Protein AF-A0A0R3TVP1-F1 (afdb_monomer_lite)

Organism: Rodentolepis nana (NCBI:txid102285)

Structure (mmCIF, N/CA/C/O backbone):
data_AF-A0A0R3TVP1-F1
#
_entry.id   AF-A0A0R3TVP1-F1
#
loop_
_atom_site.group_PDB
_atom_site.id
_atom_site.type_symbol
_atom_site.label_atom_id
_atom_site.label_alt_id
_atom_site.label_comp_id
_atom_site.label_asym_id
_atom_site.label_entity_id
_atom_site.label_seq_id
_atom_site.pdbx_PDB_ins_code
_atom_site.Cartn_x
_atom_site.Cartn_y
_atom_site.Cartn_z
_atom_site.occupancy
_atom_site.B_iso_or_equiv
_atom_site.auth_seq_id
_atom_site.auth_comp_id
_atom_site.auth_asym_id
_atom_site.auth_atom_id
_atom_site.pdbx_PDB_model_num
ATOM 1 N N . MET A 1 1 ? -26.967 -0.704 26.002 1.00 84.25 1 MET A N 1
ATOM 2 C CA . MET A 1 1 ? -26.910 -0.442 24.546 1.00 84.25 1 MET A CA 1
ATOM 3 C C . MET A 1 1 ? -27.965 0.532 24.031 1.00 84.25 1 MET A C 1
ATOM 5 O O . MET A 1 1 ? -27.563 1.473 23.368 1.00 84.25 1 MET A O 1
ATOM 9 N N . LYS A 1 2 ? -29.266 0.395 24.347 1.00 89.00 2 LYS A N 1
ATOM 10 C CA . LYS A 1 2 ? -30.296 1.347 23.862 1.00 89.00 2 LYS A CA 1
ATOM 11 C C . LYS A 1 2 ? -29.984 2.819 24.194 1.00 89.00 2 LYS A C 1
ATOM 13 O O . LYS A 1 2 ? -30.058 3.654 23.304 1.00 89.00 2 LYS A O 1
ATOM 18 N N . VAL A 1 3 ? -29.562 3.112 25.429 1.00 88.38 3 VAL A N 1
ATOM 19 C CA . VAL A 1 3 ? -29.199 4.477 25.869 1.00 88.38 3 VAL A CA 1
ATOM 20 C C . VAL A 1 3 ? -28.026 5.046 25.063 1.00 88.38 3 VAL A C 1
ATOM 22 O O . VAL A 1 3 ? -28.117 6.167 24.583 1.00 88.38 3 VAL A O 1
ATOM 25 N N . TRP A 1 4 ? -26.979 4.249 24.819 1.00 89.69 4 TRP A N 1
ATOM 26 C CA . TRP A 1 4 ? -25.860 4.647 23.958 1.00 89.69 4 TRP A CA 1
ATOM 27 C C . TRP A 1 4 ? -26.318 4.969 22.537 1.00 89.69 4 TRP A C 1
ATOM 29 O O . TRP A 1 4 ? -25.947 6.000 21.996 1.00 89.69 4 TRP A O 1
ATOM 39 N N . SER A 1 5 ? -27.150 4.115 21.929 1.00 86.38 5 SER A N 1
ATOM 40 C CA . SER A 1 5 ? -27.660 4.367 20.577 1.00 86.38 5 SER A CA 1
ATOM 41 C C . SER A 1 5 ? -28.479 5.659 20.494 1.00 86.38 5 SER A C 1
ATOM 43 O O . SER A 1 5 ? -28.349 6.377 19.509 1.00 86.38 5 SER A O 1
ATOM 45 N N . VAL A 1 6 ? -29.273 5.977 21.523 1.00 90.00 6 VAL A N 1
ATOM 46 C CA . VAL A 1 6 ? -30.016 7.247 21.609 1.00 90.00 6 VAL A CA 1
ATOM 47 C C . VAL A 1 6 ? -29.068 8.433 21.794 1.00 90.00 6 VAL A C 1
ATOM 49 O O . VAL A 1 6 ? -29.201 9.427 21.086 1.00 90.00 6 VAL A O 1
ATOM 52 N N . GLY A 1 7 ? -28.088 8.328 22.695 1.00 88.25 7 GLY A N 1
ATOM 53 C CA . GLY A 1 7 ? -27.089 9.378 22.908 1.00 88.25 7 GLY A CA 1
ATOM 54 C C . GLY A 1 7 ? -26.263 9.648 21.651 1.00 88.25 7 GLY A C 1
ATOM 55 O O . GLY A 1 7 ? -26.096 10.794 21.263 1.00 88.25 7 GLY A O 1
ATOM 56 N N . ASN A 1 8 ? -25.840 8.597 20.949 1.00 85.50 8 ASN A N 1
ATOM 57 C CA . ASN A 1 8 ? -25.111 8.693 19.686 1.00 85.50 8 ASN A CA 1
ATOM 58 C C . ASN A 1 8 ? -25.974 9.270 18.556 1.00 85.50 8 ASN A C 1
ATOM 60 O O . ASN A 1 8 ? -25.516 10.135 17.822 1.00 85.50 8 ASN A O 1
ATOM 64 N N . GLY A 1 9 ? -27.237 8.842 18.441 1.00 86.06 9 GLY A N 1
ATOM 65 C CA . GLY A 1 9 ? -28.168 9.381 17.443 1.00 86.06 9 GLY A CA 1
ATOM 66 C C . GLY A 1 9 ? -28.541 10.848 17.677 1.00 86.06 9 GLY A C 1
ATOM 67 O O . GLY A 1 9 ? -28.879 11.546 16.729 1.00 86.06 9 GLY A O 1
ATOM 68 N N . THR A 1 10 ? -28.459 11.322 18.923 1.00 90.75 10 THR A N 1
ATOM 69 C CA . THR A 1 10 ? -28.727 12.722 19.296 1.00 90.75 10 THR A CA 1
ATOM 70 C C . THR A 1 10 ? -27.458 13.548 19.511 1.00 90.75 10 THR A C 1
ATOM 72 O O . THR A 1 10 ? -27.559 14.722 19.858 1.00 90.75 10 THR 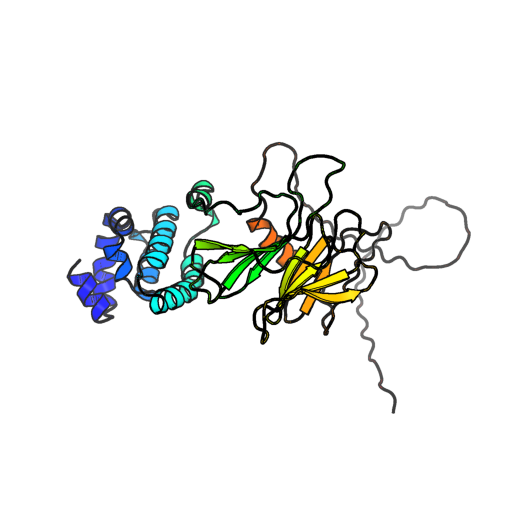A O 1
ATOM 75 N N . SER A 1 11 ? -26.269 12.959 19.329 1.00 88.12 11 SER A N 1
ATOM 76 C CA . SER A 1 11 ? -24.975 13.567 19.678 1.00 88.12 11 SER A CA 1
ATOM 77 C C . SER A 1 11 ? -24.928 14.136 21.108 1.00 88.12 11 SER A C 1
ATOM 79 O O . SER A 1 11 ? -24.254 15.130 21.374 1.00 88.12 11 SER A O 1
ATOM 81 N N . ASN A 1 12 ? -25.658 13.524 22.045 1.00 92.31 12 ASN A N 1
ATOM 82 C CA . ASN A 1 12 ? -25.703 13.948 23.439 1.00 92.31 12 ASN A CA 1
ATOM 83 C C . ASN A 1 12 ? -24.507 13.356 24.202 1.00 92.31 12 ASN A C 1
ATOM 85 O O . ASN A 1 12 ? -24.527 12.195 24.626 1.00 92.31 12 ASN A O 1
ATOM 89 N N . ASN A 1 13 ? -23.464 14.171 24.367 1.00 89.12 13 ASN A N 1
ATOM 90 C CA . ASN A 1 13 ? -22.210 13.772 25.007 1.00 89.12 13 ASN A CA 1
ATOM 91 C C . ASN A 1 13 ? -22.375 13.360 26.478 1.00 89.12 13 ASN A C 1
ATOM 93 O O . ASN A 1 13 ? -21.633 12.492 26.931 1.00 89.12 13 ASN A O 1
ATOM 97 N N . ASP A 1 14 ? -23.368 13.890 27.198 1.00 91.56 14 ASP A N 1
ATOM 98 C CA . ASP A 1 14 ? -23.621 13.520 28.597 1.00 91.56 14 ASP A CA 1
ATOM 99 C C . ASP A 1 14 ? -24.170 12.091 28.697 1.00 91.56 14 ASP A C 1
ATOM 101 O O . ASP A 1 14 ? -23.698 11.283 29.500 1.00 91.56 14 ASP A O 1
ATOM 105 N N . LEU A 1 15 ? -25.123 11.735 27.826 1.00 92.44 15 LEU A N 1
ATOM 106 C CA . LEU A 1 15 ? -25.666 10.374 27.745 1.00 92.44 15 LEU A CA 1
ATOM 107 C C . LEU A 1 15 ? -24.615 9.363 27.275 1.00 92.44 15 LEU A C 1
ATOM 109 O O . LEU A 1 15 ? -24.566 8.237 27.781 1.00 92.44 15 LEU A O 1
ATOM 113 N N . ILE A 1 16 ? -23.781 9.760 26.311 1.00 90.56 16 ILE A N 1
ATOM 114 C CA . ILE A 1 16 ? -22.646 8.962 25.831 1.00 90.56 16 ILE A CA 1
ATOM 115 C C . ILE A 1 16 ? -21.665 8.740 26.988 1.00 90.56 16 ILE A C 1
ATOM 117 O O . ILE A 1 16 ? -21.359 7.590 27.306 1.00 90.56 16 ILE A O 1
ATOM 121 N N . GLY A 1 17 ? -21.251 9.811 27.670 1.00 88.94 17 GLY A N 1
ATOM 122 C CA . GLY A 1 17 ? -20.330 9.783 28.805 1.00 88.94 17 GLY A CA 1
ATOM 123 C C . GLY A 1 17 ? -20.823 8.901 29.951 1.00 88.94 17 GLY A C 1
ATOM 124 O O . GLY A 1 17 ? -20.075 8.055 30.443 1.00 88.94 17 GLY A O 1
ATOM 125 N N . ALA A 1 18 ? -22.107 8.998 30.304 1.00 93.00 18 ALA A N 1
ATOM 126 C CA . ALA A 1 18 ? -22.727 8.163 31.335 1.00 93.00 18 ALA A CA 1
ATOM 127 C C . ALA A 1 18 ? -22.709 6.658 30.995 1.00 93.00 18 ALA A C 1
ATOM 129 O O . ALA A 1 18 ? -22.732 5.810 31.887 1.00 93.00 18 ALA A O 1
ATOM 130 N N . CYS A 1 19 ? -22.649 6.304 29.708 1.00 93.25 19 CYS A N 1
ATOM 131 C CA . CYS A 1 19 ? -22.577 4.917 29.255 1.00 93.25 19 CYS A CA 1
ATOM 132 C C . CYS A 1 19 ? -21.142 4.366 29.180 1.00 93.25 19 CYS A C 1
ATOM 134 O O . CYS A 1 19 ? -20.985 3.141 29.151 1.00 93.25 19 CYS A O 1
ATOM 136 N N . ILE A 1 20 ? -20.113 5.226 29.146 1.00 90.81 20 ILE A N 1
ATOM 137 C CA . ILE A 1 20 ? -18.709 4.822 28.956 1.00 90.81 20 ILE A CA 1
ATOM 138 C C . ILE A 1 20 ? -18.262 3.771 29.980 1.00 90.81 20 ILE A C 1
ATOM 140 O O . ILE A 1 20 ? -17.750 2.746 29.533 1.00 90.81 20 ILE A O 1
ATOM 144 N N . PRO A 1 21 ? -1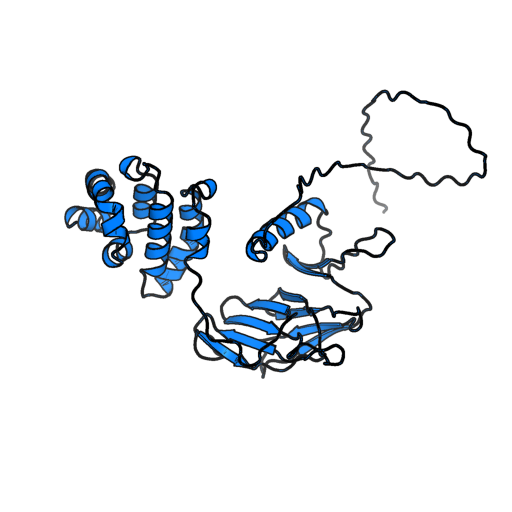8.479 3.922 31.306 1.00 92.25 21 PRO A N 1
ATOM 145 C CA . PRO A 1 21 ? -18.016 2.924 32.274 1.00 92.25 21 PRO A CA 1
ATOM 146 C C . PRO A 1 21 ? -18.609 1.538 32.011 1.00 92.25 21 PRO A C 1
ATOM 148 O O . PRO A 1 21 ? -17.916 0.528 32.086 1.00 92.25 21 PRO A O 1
ATOM 151 N N . ARG A 1 22 ? -19.890 1.477 31.621 1.00 92.00 22 ARG A N 1
ATOM 152 C CA . ARG A 1 22 ? -20.557 0.204 31.333 1.00 92.00 22 ARG A CA 1
ATOM 153 C C . ARG A 1 22 ? -20.054 -0.439 30.041 1.00 92.00 22 ARG A C 1
ATOM 155 O O . ARG A 1 22 ? -19.948 -1.659 29.992 1.00 92.00 22 ARG A O 1
ATOM 162 N N . ILE A 1 23 ? -19.783 0.360 29.009 1.00 91.12 23 ILE A N 1
ATOM 163 C CA . ILE A 1 23 ? -19.204 -0.121 27.746 1.00 91.12 23 ILE A CA 1
ATOM 164 C C . ILE A 1 23 ? -17.772 -0.592 27.965 1.00 91.12 23 ILE A C 1
ATOM 166 O O . ILE A 1 23 ? -17.410 -1.640 27.447 1.00 91.12 23 ILE A O 1
ATOM 170 N N . ALA A 1 24 ? -16.993 0.140 28.761 1.00 88.94 24 ALA A N 1
ATOM 171 C CA . ALA A 1 24 ? -15.618 -0.199 29.093 1.00 88.94 24 ALA A CA 1
ATOM 172 C C . ALA A 1 24 ? -15.507 -1.590 29.737 1.00 88.94 24 ALA A C 1
ATOM 174 O O . ALA A 1 24 ? -14.684 -2.389 29.300 1.00 88.94 24 ALA A O 1
ATOM 175 N N . CYS A 1 25 ? -16.397 -1.927 30.681 1.00 89.62 25 CYS A N 1
ATOM 176 C CA . CYS A 1 25 ? -16.432 -3.257 31.304 1.00 89.62 25 CYS A CA 1
ATOM 177 C C . CYS A 1 25 ? -16.643 -4.414 30.310 1.00 89.62 25 CYS A C 1
ATOM 179 O O . CYS A 1 25 ? -16.224 -5.530 30.591 1.00 89.62 25 CYS A O 1
ATOM 181 N N . ASP A 1 26 ? -17.298 -4.159 29.174 1.00 91.00 26 ASP A N 1
ATOM 182 C CA . ASP A 1 26 ? -17.608 -5.156 28.142 1.00 91.00 26 ASP A CA 1
ATOM 183 C C . ASP A 1 26 ? -16.844 -4.884 26.828 1.00 91.00 26 ASP A C 1
ATOM 185 O O . ASP A 1 26 ? -17.194 -5.443 25.784 1.00 91.00 26 ASP A O 1
ATOM 189 N N . PHE A 1 27 ? -15.832 -4.006 26.840 1.00 90.94 27 PHE A N 1
ATOM 190 C CA . PHE A 1 27 ? -15.281 -3.416 25.616 1.00 90.94 27 PHE A CA 1
ATOM 191 C C . PHE A 1 27 ? -14.697 -4.467 24.673 1.00 90.94 27 PHE A C 1
ATOM 193 O O . PHE A 1 27 ? -15.032 -4.473 23.497 1.00 90.94 27 PHE A O 1
ATOM 200 N N . GLU A 1 28 ? -13.915 -5.415 25.184 1.00 90.06 28 GLU A N 1
ATOM 201 C CA . GLU A 1 28 ? -13.319 -6.494 24.385 1.00 90.06 28 GLU A CA 1
ATOM 202 C C . GLU A 1 28 ? -14.380 -7.350 23.668 1.00 90.06 28 GLU A C 1
ATOM 204 O O . GLU A 1 28 ? -14.281 -7.629 22.467 1.00 90.06 28 GLU A O 1
ATOM 209 N N . ARG A 1 29 ? -15.470 -7.681 24.374 1.00 91.62 29 ARG A N 1
ATOM 210 C CA . ARG A 1 29 ? -16.614 -8.401 23.801 1.00 91.62 29 ARG A CA 1
ATOM 211 C C . ARG A 1 29 ? -17.334 -7.565 22.743 1.00 91.62 29 ARG A C 1
ATOM 213 O O . ARG A 1 29 ? -17.752 -8.102 21.720 1.00 91.62 29 ARG A O 1
ATOM 220 N N . LEU A 1 30 ? -17.499 -6.264 22.986 1.00 90.12 30 LEU A N 1
ATOM 221 C CA . LEU A 1 30 ? -18.170 -5.347 22.061 1.00 90.12 30 LEU A CA 1
ATOM 222 C C . LEU A 1 30 ? -17.343 -5.092 20.799 1.00 90.12 30 LEU A C 1
ATOM 224 O O . LEU A 1 30 ? -17.911 -5.030 19.714 1.00 90.12 30 LEU A O 1
ATOM 228 N N . VAL A 1 31 ? -16.024 -4.982 20.931 1.00 88.94 31 VAL A N 1
ATOM 229 C CA . VAL A 1 31 ? -15.075 -4.787 19.827 1.00 88.94 31 VAL A CA 1
ATOM 230 C C . VAL A 1 31 ? -14.979 -6.025 18.942 1.00 88.94 31 VAL A C 1
ATOM 232 O O . VAL A 1 31 ? -14.843 -5.902 17.728 1.00 88.94 31 VAL A O 1
ATOM 235 N N . SER A 1 32 ? -15.136 -7.213 19.528 1.00 86.94 32 SER A N 1
ATOM 236 C CA . SER A 1 32 ? -15.239 -8.466 18.772 1.00 86.94 32 SER A CA 1
ATOM 237 C C . SER A 1 32 ? -16.509 -8.538 17.906 1.00 86.94 32 SER A C 1
ATOM 239 O O . SER A 1 32 ? -16.585 -9.341 16.980 1.00 86.94 32 SER A O 1
ATOM 241 N N . GLY A 1 33 ? -17.519 -7.703 18.183 1.00 85.25 33 GLY A N 1
ATOM 242 C CA . GLY A 1 33 ? -18.760 -7.621 17.416 1.00 85.25 33 GLY A CA 1
ATOM 243 C C . GLY A 1 33 ? -18.807 -6.406 16.484 1.00 85.25 33 GLY A C 1
ATOM 244 O O . GLY A 1 33 ? -18.985 -5.273 16.930 1.00 85.25 33 GLY A O 1
ATOM 245 N N . GLN A 1 34 ? -18.783 -6.636 15.168 1.00 86.00 34 GLN A N 1
ATOM 246 C CA . GLN A 1 34 ? -18.819 -5.573 14.147 1.00 86.00 34 GLN A CA 1
ATOM 247 C C . GLN A 1 34 ? -20.029 -4.619 14.286 1.00 86.00 34 GLN A C 1
ATOM 249 O O . GLN A 1 34 ? -19.913 -3.420 14.032 1.00 86.00 34 GLN A O 1
ATOM 254 N N . PHE A 1 35 ? -21.182 -5.121 14.752 1.00 89.94 35 PHE A N 1
ATOM 255 C CA . PHE A 1 35 ? -22.433 -4.354 14.870 1.00 89.94 35 PHE A CA 1
ATOM 256 C C . PHE A 1 35 ? -22.350 -3.132 15.789 1.00 89.94 35 PHE A C 1
ATOM 258 O O . PHE A 1 35 ? -23.039 -2.138 15.547 1.00 89.94 35 PHE A O 1
ATOM 265 N N . PHE A 1 36 ? -21.558 -3.202 16.863 1.00 91.31 36 PHE A N 1
ATOM 266 C CA . PHE A 1 36 ? -21.413 -2.066 17.768 1.00 91.31 36 PHE A CA 1
ATOM 267 C C . PHE A 1 36 ? -20.669 -0.933 17.065 1.00 91.31 36 PHE A C 1
ATOM 269 O O . PHE A 1 36 ? -21.205 0.168 16.937 1.00 91.31 36 PHE A O 1
ATOM 276 N N . LEU A 1 37 ? -19.475 -1.237 16.554 1.00 92.50 37 LEU A N 1
ATOM 277 C CA . LEU A 1 37 ? -18.569 -0.263 15.949 1.00 92.50 37 LEU A CA 1
ATOM 278 C C . LEU A 1 37 ? -19.100 0.310 14.632 1.00 92.50 37 LEU A C 1
ATOM 280 O O . LEU A 1 37 ? -18.818 1.467 14.328 1.00 92.50 37 LEU A O 1
ATOM 284 N N . GLN A 1 38 ? -19.961 -0.418 13.914 1.00 92.44 38 GLN A N 1
ATOM 285 C CA . GLN A 1 38 ? -20.646 0.113 12.732 1.00 92.44 38 GLN A CA 1
ATOM 286 C C . GLN A 1 38 ? -21.431 1.398 13.039 1.00 92.44 38 GLN A C 1
ATOM 288 O O . GLN A 1 38 ? -21.500 2.285 12.189 1.00 92.44 38 GLN A O 1
ATOM 293 N N . ARG A 1 39 ? -21.993 1.518 14.251 1.00 91.50 39 ARG A N 1
ATOM 294 C CA . ARG A 1 39 ? -22.822 2.660 14.674 1.00 91.50 39 ARG A CA 1
ATOM 295 C C . ARG A 1 39 ? -22.054 3.730 15.447 1.00 91.50 39 ARG A C 1
ATOM 297 O O . ARG A 1 39 ? -22.651 4.743 15.796 1.00 91.50 39 ARG A O 1
ATOM 304 N N . VAL A 1 40 ? -20.781 3.512 15.762 1.00 92.50 40 VAL A N 1
ATOM 305 C CA . VAL A 1 40 ? -19.974 4.451 16.552 1.00 92.50 40 VAL A CA 1
ATOM 306 C C . VAL A 1 40 ? -19.341 5.476 15.607 1.00 92.50 40 VAL A C 1
ATOM 308 O O . VAL A 1 40 ? -18.628 5.109 14.675 1.00 92.50 40 VAL A O 1
ATOM 311 N N . GLY A 1 41 ? -19.615 6.765 15.826 1.00 92.69 41 GLY A N 1
ATOM 312 C CA . GLY A 1 41 ? -18.957 7.849 15.093 1.00 92.69 41 GLY A CA 1
ATOM 313 C C . GLY A 1 41 ? -17.511 8.069 15.548 1.00 92.69 41 GLY A C 1
ATOM 314 O O . GLY A 1 41 ? -17.094 7.565 16.590 1.00 92.69 41 GLY A O 1
ATOM 315 N N . VAL A 1 42 ? -16.744 8.841 14.770 1.00 94.50 42 VAL A N 1
ATOM 316 C CA . VAL A 1 42 ? -15.330 9.149 15.061 1.00 94.50 42 VAL A CA 1
ATOM 317 C C . VAL A 1 42 ? -15.142 9.761 16.454 1.00 94.50 42 VAL A C 1
ATOM 319 O O . VAL A 1 42 ? -14.295 9.300 17.213 1.00 94.50 42 VAL A O 1
ATOM 322 N N . GLU A 1 43 ? -15.977 10.733 16.834 1.00 93.69 43 GLU A N 1
ATOM 323 C CA . GLU A 1 43 ? -15.868 11.424 18.126 1.00 93.69 43 GLU A CA 1
ATOM 324 C C . GLU A 1 43 ? -16.193 10.493 19.301 1.00 93.69 43 GLU A C 1
ATOM 326 O O . GLU A 1 43 ? -15.528 10.512 20.335 1.00 93.69 43 GLU A O 1
ATOM 331 N N . GLN A 1 44 ? -17.183 9.611 19.138 1.00 93.12 44 GLN A N 1
ATOM 332 C CA . GLN A 1 44 ? -17.526 8.630 20.166 1.00 93.12 44 GLN A CA 1
ATOM 333 C C . GLN A 1 44 ? -16.446 7.559 20.306 1.00 93.12 44 GLN A C 1
ATOM 335 O O . GLN A 1 44 ? -16.146 7.148 21.428 1.00 93.12 44 GLN A O 1
ATOM 340 N N . LEU A 1 45 ? -15.845 7.119 19.195 1.00 94.56 45 LEU A N 1
ATOM 341 C CA . LEU A 1 45 ? -14.715 6.198 19.247 1.00 94.56 45 LEU A CA 1
ATOM 342 C C . LEU A 1 45 ? -13.512 6.857 19.926 1.00 94.56 45 LEU A C 1
ATOM 344 O O . LEU A 1 45 ? -12.913 6.242 20.800 1.00 94.56 45 LEU A O 1
ATOM 348 N N . GLN A 1 46 ? -13.210 8.114 19.601 1.00 94.88 46 GLN A N 1
ATOM 349 C CA . GLN A 1 46 ? -12.167 8.894 20.267 1.00 94.88 46 GLN A CA 1
ATOM 350 C C . GLN A 1 46 ? -12.378 8.954 21.788 1.00 94.88 46 GLN A C 1
ATOM 352 O O . GLN A 1 46 ? -11.461 8.623 22.541 1.00 94.88 46 GLN A O 1
ATOM 357 N N . LEU A 1 47 ? -13.593 9.284 22.245 1.00 92.81 47 LEU A N 1
ATOM 358 C CA . LEU A 1 47 ? -13.936 9.293 23.673 1.00 92.81 47 LEU A CA 1
ATOM 359 C C . LEU A 1 47 ? -13.756 7.917 24.332 1.00 92.81 47 LEU A C 1
ATOM 361 O O . LEU A 1 47 ? -13.277 7.834 25.463 1.00 92.81 47 LEU A O 1
ATOM 365 N N . LEU A 1 48 ? -14.113 6.832 23.637 1.00 92.62 48 LEU A N 1
ATOM 366 C CA . LEU A 1 48 ? -13.887 5.469 24.127 1.00 92.62 48 LEU A CA 1
ATOM 367 C C . LEU A 1 48 ? -12.389 5.148 24.228 1.00 92.62 48 LEU A C 1
ATOM 369 O O . LEU A 1 48 ? -11.945 4.658 25.262 1.00 92.62 48 LEU A O 1
ATOM 373 N N . LEU A 1 49 ? -11.594 5.460 23.203 1.00 93.00 49 LEU A N 1
ATOM 374 C CA . LEU A 1 49 ? -10.153 5.176 23.180 1.00 93.00 49 LEU A CA 1
ATOM 375 C C . LEU A 1 49 ? -9.371 5.967 24.243 1.00 93.00 49 LEU A C 1
ATOM 377 O O . LEU A 1 49 ? -8.382 5.460 24.779 1.00 93.00 49 LEU A O 1
ATOM 381 N N . GLN A 1 50 ? -9.826 7.180 24.570 1.00 92.31 50 GLN A N 1
ATOM 382 C CA . GLN A 1 50 ? -9.250 8.037 25.613 1.00 92.31 50 GLN A CA 1
ATOM 383 C C . GLN A 1 50 ? -9.774 7.722 27.024 1.00 92.31 50 GLN A C 1
ATOM 385 O O . GLN A 1 50 ? -9.220 8.213 28.009 1.00 92.31 50 GLN A O 1
ATOM 390 N N . SER A 1 51 ? -10.834 6.918 27.142 1.00 90.88 51 SER A N 1
ATOM 391 C CA . SER A 1 51 ? -11.473 6.630 28.423 1.00 90.88 51 SER A CA 1
ATOM 392 C C . SER A 1 51 ? -10.518 5.907 29.380 1.00 90.88 51 SER A C 1
ATOM 394 O O . SER A 1 51 ? -10.019 4.830 29.036 1.00 90.88 51 SER A O 1
ATOM 396 N N . PRO A 1 52 ? -10.324 6.405 30.618 1.00 89.50 52 PRO A N 1
ATOM 397 C CA . PRO A 1 52 ? -9.463 5.754 31.601 1.00 89.50 52 PRO A CA 1
ATOM 398 C C . PRO A 1 52 ? -9.928 4.329 31.938 1.00 89.50 52 PRO A C 1
ATOM 400 O O . PRO A 1 52 ? -9.110 3.481 32.260 1.00 89.50 52 PRO A O 1
ATOM 403 N N . TRP A 1 53 ? -11.221 4.036 31.774 1.00 87.00 53 TRP A N 1
ATOM 404 C CA . TRP A 1 53 ? -11.815 2.721 32.032 1.00 87.00 53 TRP A CA 1
ATOM 405 C C . TRP A 1 53 ? -11.432 1.650 30.997 1.00 87.00 53 TRP A C 1
ATOM 407 O O . TRP A 1 53 ? -11.552 0.463 31.275 1.00 87.00 53 TRP A O 1
ATOM 417 N N . ILE A 1 54 ? -10.999 2.060 29.798 1.00 83.06 54 ILE A N 1
ATOM 418 C CA . ILE A 1 54 ? -10.457 1.174 28.748 1.00 83.06 54 ILE A CA 1
ATOM 419 C C . ILE A 1 54 ? -8.913 1.165 28.811 1.00 83.06 54 ILE A C 1
ATOM 421 O O . ILE A 1 54 ? -8.255 0.291 28.247 1.00 83.06 54 ILE A O 1
ATOM 425 N N . CYS A 1 55 ? -8.320 2.131 29.522 1.00 62.66 55 CYS A N 1
ATOM 426 C CA . CYS A 1 55 ? -6.885 2.409 29.575 1.00 62.66 55 CYS A CA 1
ATOM 427 C C . CYS A 1 55 ? -6.066 1.524 30.521 1.00 62.66 55 CYS A C 1
ATOM 429 O O . CYS A 1 55 ? -4.869 1.791 30.663 1.00 62.66 55 CYS A O 1
ATOM 431 N N . ASP A 1 56 ? -6.625 0.455 31.092 1.00 62.62 56 ASP A N 1
ATOM 432 C CA . ASP A 1 56 ? -5.839 -0.540 31.833 1.00 62.62 56 ASP A CA 1
ATOM 433 C C . ASP A 1 56 ? -5.035 -1.433 30.865 1.00 62.62 56 ASP A C 1
ATOM 435 O O . ASP A 1 56 ? -5.234 -2.634 30.723 1.00 62.62 56 ASP A O 1
ATOM 439 N N . GLN A 1 57 ? -4.086 -0.792 30.177 1.00 62.84 57 GLN A N 1
ATOM 440 C CA . GLN A 1 57 ? -2.972 -1.354 29.409 1.00 62.84 57 GLN A CA 1
ATOM 441 C C . GLN A 1 57 ? -3.300 -2.157 28.147 1.00 62.84 57 GLN A C 1
ATOM 443 O O . GLN A 1 57 ? -2.372 -2.594 27.467 1.00 62.84 57 GLN A O 1
ATOM 448 N N . ASN A 1 58 ? -4.563 -2.291 27.752 1.00 86.12 58 ASN A N 1
ATOM 449 C CA . ASN A 1 58 ? -4.909 -3.075 26.570 1.00 86.12 58 ASN A CA 1
ATOM 450 C C . ASN A 1 58 ? -4.901 -2.244 25.268 1.00 86.12 58 ASN A C 1
ATOM 452 O O . ASN A 1 58 ? -5.914 -2.111 24.577 1.00 86.12 58 ASN A O 1
ATOM 456 N N . GLU A 1 59 ? -3.737 -1.675 24.925 1.00 91.44 59 GLU A N 1
ATOM 457 C CA . GLU A 1 59 ? -3.524 -0.957 23.651 1.00 91.44 59 GLU A CA 1
ATOM 458 C C . GLU A 1 59 ? -3.826 -1.852 22.439 1.00 91.44 59 GLU A C 1
ATOM 460 O O . GLU A 1 59 ? -4.297 -1.372 21.411 1.00 91.44 59 GLU A O 1
ATOM 465 N N . VAL A 1 60 ? -3.660 -3.168 22.595 1.00 90.50 60 VAL A N 1
ATOM 466 C CA . VAL A 1 60 ? -4.059 -4.176 21.606 1.00 90.50 60 VAL A CA 1
ATOM 467 C C . VAL A 1 60 ? -5.554 -4.125 21.332 1.00 90.50 60 VAL A C 1
ATOM 469 O O . VAL A 1 60 ? -5.958 -4.048 20.176 1.00 90.50 60 VAL A O 1
ATOM 472 N N . THR A 1 61 ? -6.392 -4.127 22.367 1.00 91.12 61 THR A N 1
ATOM 473 C CA . THR A 1 61 ? -7.850 -4.053 22.199 1.00 91.12 61 THR A CA 1
ATOM 474 C C . THR A 1 61 ? -8.285 -2.714 21.619 1.00 91.12 61 THR A C 1
ATOM 476 O O . THR A 1 61 ? -9.184 -2.688 20.782 1.00 91.12 61 THR A O 1
ATOM 479 N N . LYS A 1 62 ? -7.625 -1.607 21.983 1.00 92.81 62 LYS A N 1
ATOM 480 C CA . LYS A 1 62 ? -7.855 -0.299 21.344 1.00 92.81 62 LYS A CA 1
ATOM 481 C C . LYS A 1 62 ? -7.538 -0.329 19.849 1.00 92.81 62 LYS A C 1
ATOM 483 O O . LYS A 1 62 ? -8.350 0.121 19.044 1.00 92.81 62 LYS A O 1
ATOM 488 N N . PHE A 1 63 ? -6.395 -0.902 19.477 1.00 91.81 63 PHE A N 1
ATOM 489 C CA . PHE A 1 63 ? -5.995 -1.055 18.081 1.00 91.81 63 PHE A CA 1
ATOM 490 C C . PHE A 1 63 ? -6.951 -1.965 17.310 1.00 91.81 63 PHE A C 1
ATOM 492 O O . PHE A 1 63 ? -7.456 -1.569 16.263 1.00 91.81 63 PHE A O 1
ATOM 499 N N . LYS A 1 64 ? -7.321 -3.119 17.878 1.00 90.31 64 LYS A N 1
ATOM 500 C CA . LYS A 1 64 ? -8.351 -4.004 17.312 1.00 90.31 64 LYS A CA 1
ATOM 501 C C . LYS A 1 64 ? -9.683 -3.271 17.126 1.00 90.31 64 LYS A C 1
ATOM 503 O O . LYS A 1 64 ? -10.291 -3.393 16.068 1.00 90.31 64 LYS A O 1
ATOM 508 N N . ALA A 1 65 ? -10.108 -2.461 18.098 1.00 92.94 65 ALA A N 1
ATOM 509 C CA . ALA A 1 65 ? -11.319 -1.646 17.993 1.00 92.94 65 ALA A CA 1
ATOM 510 C C . ALA A 1 65 ? -11.251 -0.658 16.834 1.00 92.94 65 ALA A C 1
ATOM 512 O O . ALA A 1 65 ? -12.214 -0.537 16.078 1.00 92.94 65 ALA A O 1
ATOM 513 N N . LEU A 1 66 ? -10.111 0.009 16.670 1.00 93.38 66 LEU A N 1
ATOM 514 C CA . LEU A 1 66 ? -9.891 0.948 15.581 1.00 93.38 66 LEU A CA 1
ATOM 515 C C . LEU A 1 66 ? -9.909 0.243 14.212 1.00 93.38 66 LEU A C 1
ATOM 517 O O . LEU A 1 66 ? -10.584 0.714 13.298 1.00 93.38 66 LEU A O 1
ATOM 521 N N . CYS A 1 67 ? -9.258 -0.917 14.084 1.00 90.81 67 CYS A N 1
ATOM 522 C CA . CYS A 1 67 ? -9.279 -1.730 12.862 1.00 90.81 67 CYS A CA 1
ATOM 523 C C . CYS A 1 67 ? -10.690 -2.236 12.521 1.00 90.81 67 CYS A C 1
ATOM 525 O O . CYS A 1 67 ? -11.130 -2.124 11.375 1.00 90.81 67 CYS A O 1
ATOM 527 N N . VAL A 1 68 ? -11.430 -2.769 13.500 1.00 91.50 68 VAL A N 1
ATOM 528 C CA . VAL A 1 68 ? -12.814 -3.227 13.284 1.00 91.50 68 VAL A CA 1
ATOM 529 C C . VAL A 1 68 ? -13.718 -2.044 12.947 1.00 91.50 68 VAL A C 1
ATOM 531 O O . VAL A 1 68 ? -14.569 -2.156 12.068 1.00 91.50 68 VAL A O 1
ATOM 534 N N . TRP A 1 69 ? -13.523 -0.887 13.580 1.00 94.50 69 TRP A N 1
ATOM 535 C CA . TRP A 1 69 ? -14.260 0.325 13.239 1.00 94.50 69 TRP A CA 1
ATOM 536 C C . TRP A 1 69 ? -13.992 0.766 11.801 1.00 94.50 69 TRP A C 1
ATOM 538 O O . TRP A 1 69 ? -14.959 0.967 11.064 1.00 94.50 69 TRP A O 1
ATOM 548 N N . LEU A 1 70 ? -12.732 0.832 11.366 1.00 92.50 70 LEU A N 1
ATOM 549 C CA . LEU A 1 70 ? -12.371 1.182 9.989 1.00 92.50 70 LEU A CA 1
ATOM 550 C C . LEU A 1 70 ? -13.070 0.261 8.973 1.00 92.50 70 LEU A C 1
ATOM 552 O O . LEU A 1 70 ? -13.674 0.738 8.015 1.00 92.50 70 LEU A O 1
ATOM 556 N N . ASN A 1 71 ? -13.076 -1.047 9.250 1.00 88.38 71 ASN A N 1
ATOM 557 C CA . ASN A 1 71 ? -13.634 -2.080 8.371 1.00 88.38 71 ASN A CA 1
ATOM 558 C C . ASN A 1 71 ? -15.144 -2.337 8.554 1.00 88.38 71 ASN A C 1
ATOM 560 O O . ASN A 1 71 ? -15.729 -3.145 7.835 1.00 88.38 71 ASN A O 1
ATOM 564 N N . SER A 1 72 ? -15.808 -1.699 9.523 1.00 89.19 72 SER A N 1
ATOM 565 C CA . SER A 1 72 ? -17.227 -1.971 9.820 1.00 89.19 72 SER A CA 1
ATOM 566 C C . SER A 1 72 ? -18.219 -1.245 8.910 1.00 89.19 72 SER A C 1
ATOM 568 O O . SER A 1 72 ? -19.415 -1.528 8.990 1.00 89.19 72 SER A O 1
ATOM 570 N N . SER A 1 73 ? -17.767 -0.332 8.045 1.00 84.50 73 SER A N 1
ATOM 571 C CA . SER A 1 73 ? -18.659 0.296 7.069 1.00 84.50 73 SER A CA 1
ATOM 572 C C . SER A 1 73 ? -18.766 -0.530 5.789 1.00 84.50 73 SER A C 1
ATOM 574 O O . SER A 1 73 ? -17.762 -0.913 5.196 1.00 84.50 73 SER A O 1
ATOM 576 N N . SER A 1 74 ? -20.000 -0.766 5.342 1.00 76.38 74 SER A N 1
ATOM 577 C CA . SER A 1 74 ? -20.302 -1.431 4.071 1.00 76.38 74 SER A CA 1
ATOM 578 C C . SER A 1 74 ? -20.374 -0.463 2.886 1.00 76.38 74 SER A C 1
ATOM 580 O O . SER A 1 74 ? -20.518 -0.907 1.751 1.00 76.38 74 SER A O 1
ATOM 582 N N . LEU A 1 75 ? -20.337 0.853 3.129 1.00 80.00 75 LEU A N 1
ATOM 583 C CA . LEU A 1 75 ? -20.484 1.879 2.096 1.00 80.00 75 LEU A CA 1
ATOM 584 C C . LEU A 1 75 ? -19.142 2.571 1.837 1.00 80.00 75 LEU A C 1
ATOM 586 O O . LEU A 1 75 ? -18.544 3.138 2.750 1.00 80.00 75 LEU A O 1
ATOM 590 N N . ASN A 1 76 ? -18.712 2.603 0.571 1.00 77.44 76 ASN A N 1
ATOM 591 C CA . ASN A 1 76 ? -17.427 3.189 0.164 1.00 77.44 76 ASN A CA 1
ATOM 592 C C . ASN A 1 76 ? -17.243 4.638 0.655 1.00 77.44 76 ASN A C 1
ATOM 594 O O . ASN A 1 76 ? -16.179 4.986 1.154 1.00 77.44 76 ASN A O 1
ATOM 598 N N . PHE A 1 77 ? -18.290 5.471 0.583 1.00 78.31 77 PHE A N 1
ATOM 599 C CA . PHE A 1 77 ? -18.218 6.872 1.018 1.00 78.31 77 PHE A CA 1
ATOM 600 C C . PHE A 1 77 ? -17.925 7.022 2.519 1.00 78.31 77 PHE A C 1
ATOM 602 O O . PHE A 1 77 ? -17.123 7.863 2.928 1.00 78.31 77 PHE A O 1
ATOM 609 N N . GLU A 1 78 ? -18.559 6.198 3.354 1.00 84.56 78 GLU A N 1
ATOM 610 C CA . GLU A 1 78 ? -18.301 6.205 4.793 1.00 84.56 78 GLU A CA 1
ATOM 611 C C . GLU A 1 78 ? -16.903 5.682 5.113 1.00 84.56 78 GLU A C 1
ATOM 613 O O . GLU A 1 78 ? -16.238 6.240 5.986 1.00 84.56 78 GLU A O 1
ATOM 618 N N . ARG A 1 79 ? -16.444 4.650 4.395 1.00 84.50 79 ARG A N 1
ATOM 619 C CA . ARG A 1 79 ? -15.089 4.115 4.544 1.00 84.50 79 ARG A CA 1
ATOM 620 C C . ARG A 1 79 ? -14.034 5.189 4.277 1.00 84.50 79 ARG A C 1
ATOM 622 O O . ARG A 1 79 ? -13.200 5.413 5.144 1.00 84.50 79 ARG A O 1
ATOM 629 N N . THR A 1 80 ? -14.137 5.938 3.177 1.00 80.88 80 THR A N 1
ATOM 630 C CA . THR A 1 80 ? -13.206 7.045 2.877 1.00 80.88 80 THR A CA 1
ATOM 631 C C . THR A 1 80 ? -13.212 8.127 3.961 1.00 80.88 80 THR A C 1
ATOM 633 O O . THR A 1 80 ? -12.176 8.722 4.257 1.00 80.88 80 THR A O 1
ATOM 636 N N . LYS A 1 81 ? -14.367 8.401 4.585 1.00 89.31 81 LYS A N 1
ATOM 637 C CA . LYS A 1 81 ? -14.432 9.326 5.727 1.00 89.31 81 LYS A CA 1
ATOM 638 C C . LYS A 1 81 ? -13.682 8.764 6.941 1.00 89.31 81 LYS A C 1
ATOM 640 O O . LYS A 1 81 ? -12.893 9.486 7.538 1.00 89.31 81 LYS A O 1
ATOM 645 N N . ARG A 1 82 ? -13.888 7.484 7.268 1.00 92.25 82 ARG A N 1
ATOM 646 C CA . ARG A 1 82 ? -13.194 6.806 8.377 1.00 92.25 82 ARG A CA 1
ATOM 647 C C . ARG A 1 82 ? -11.690 6.702 8.146 1.00 92.25 82 ARG A C 1
ATOM 649 O O . ARG A 1 82 ? -10.942 6.895 9.091 1.00 92.25 82 ARG A O 1
ATOM 656 N N . GLU A 1 83 ? -11.252 6.460 6.912 1.00 87.75 83 GLU A N 1
ATOM 657 C CA . GLU A 1 83 ? -9.833 6.430 6.531 1.00 87.75 83 GLU A CA 1
ATOM 658 C C . GLU A 1 83 ? -9.148 7.773 6.808 1.00 87.75 83 GLU A C 1
ATOM 660 O O . GLU A 1 83 ? -8.066 7.794 7.382 1.00 87.75 83 GLU A O 1
ATOM 665 N N . LYS A 1 84 ? -9.805 8.902 6.505 1.00 89.50 84 LYS A N 1
ATOM 666 C CA . LYS A 1 84 ? -9.271 10.239 6.832 1.00 89.50 84 LYS A CA 1
ATOM 667 C C . LYS A 1 84 ? -9.129 10.480 8.336 1.00 89.50 84 LYS A C 1
ATOM 669 O O . LYS A 1 84 ? -8.214 11.178 8.757 1.00 89.50 84 LYS A O 1
ATOM 674 N N . ASP A 1 85 ? -10.043 9.931 9.130 1.00 94.69 85 ASP A N 1
ATOM 675 C CA . ASP A 1 85 ? -10.043 10.070 10.589 1.00 94.69 85 ASP A CA 1
ATOM 676 C C . ASP A 1 85 ? -9.162 9.017 11.294 1.00 94.69 85 ASP A C 1
ATOM 678 O O . ASP A 1 85 ? -8.847 9.165 12.477 1.00 94.69 85 ASP A O 1
ATOM 682 N N . PHE A 1 86 ? -8.754 7.956 10.589 1.00 92.56 86 PHE A N 1
ATOM 683 C CA . PHE A 1 86 ? -8.004 6.834 11.152 1.00 92.56 86 PHE A CA 1
ATOM 684 C C . PHE A 1 86 ? -6.654 7.275 11.715 1.00 92.56 86 PHE A C 1
ATOM 686 O O . PHE A 1 86 ? -6.347 6.925 12.851 1.00 92.56 86 PHE A O 1
ATOM 693 N N . ASP A 1 87 ? -5.896 8.093 10.980 1.00 87.94 87 ASP A N 1
ATOM 694 C CA . ASP A 1 87 ? -4.587 8.587 11.426 1.00 87.94 87 ASP A CA 1
ATOM 695 C C . ASP A 1 87 ? -4.701 9.363 12.746 1.00 87.94 87 ASP A C 1
ATOM 697 O O . ASP A 1 87 ? -3.952 9.116 13.691 1.00 87.94 87 ASP A O 1
ATOM 701 N N . ARG A 1 88 ? -5.720 10.228 12.857 1.00 95.25 88 ARG A N 1
ATOM 702 C CA . ARG A 1 88 ? -6.011 11.005 14.072 1.00 95.25 88 ARG A CA 1
ATOM 703 C C . ARG A 1 88 ? -6.327 10.105 15.266 1.00 95.25 88 ARG A C 1
ATOM 705 O O . ARG A 1 88 ? -5.919 10.392 16.388 1.00 95.25 88 ARG A O 1
ATOM 712 N N . LEU A 1 89 ? -7.085 9.032 15.047 1.00 95.25 89 LEU A N 1
ATOM 713 C CA . LEU A 1 89 ? -7.422 8.076 16.102 1.00 95.25 89 LEU A CA 1
ATOM 714 C C . LEU A 1 89 ? -6.247 7.159 16.453 1.00 95.25 89 LEU A C 1
ATOM 716 O O . LEU A 1 89 ? -6.109 6.767 17.611 1.00 95.25 89 LEU A O 1
ATOM 720 N N . LEU A 1 90 ? -5.394 6.833 15.483 1.00 93.31 90 LEU A N 1
ATOM 721 C CA . LEU A 1 90 ? -4.207 6.009 15.686 1.00 93.31 90 LEU A CA 1
ATOM 722 C C . LEU A 1 90 ? -3.195 6.702 16.609 1.00 93.31 90 LEU A C 1
ATOM 724 O O . LEU A 1 90 ? -2.569 6.030 17.425 1.00 93.31 90 LEU A O 1
ATOM 728 N N . GLU A 1 91 ? -3.097 8.036 16.568 1.00 94.38 91 GLU A N 1
ATOM 729 C CA . GLU A 1 91 ? -2.278 8.831 17.503 1.00 94.38 91 GLU A CA 1
ATOM 730 C C . GLU A 1 91 ? -2.703 8.684 18.976 1.00 94.38 91 GLU A C 1
ATOM 732 O O . GLU A 1 91 ? -1.903 8.925 19.883 1.00 94.38 91 GLU A O 1
ATOM 737 N N . LEU A 1 92 ? -3.944 8.255 19.234 1.00 93.69 92 LEU A N 1
ATOM 738 C CA . LEU A 1 92 ? -4.446 7.988 20.587 1.00 93.69 92 LEU A CA 1
ATOM 739 C C . LEU A 1 92 ? -3.963 6.642 21.141 1.00 93.69 92 LEU A C 1
ATOM 741 O O . LEU A 1 92 ? -4.134 6.374 22.334 1.00 93.69 92 LEU A O 1
ATOM 745 N N . ILE A 1 93 ? -3.386 5.795 20.287 1.00 92.31 93 ILE A N 1
ATOM 746 C CA . ILE A 1 93 ? -2.892 4.466 20.633 1.00 92.31 93 ILE A CA 1
ATOM 747 C C . ILE A 1 93 ? -1.383 4.545 20.831 1.00 92.31 93 ILE A C 1
ATOM 749 O O . ILE A 1 93 ? -0.624 5.014 19.980 1.00 92.31 93 ILE A O 1
ATOM 753 N N . ASN A 1 94 ? -0.908 4.036 21.963 1.00 91.25 94 ASN A N 1
ATOM 754 C CA . ASN A 1 94 ? 0.519 3.973 22.226 1.00 91.25 94 ASN A CA 1
ATOM 755 C C . ASN A 1 94 ? 1.139 2.793 21.469 1.00 91.25 94 ASN A C 1
ATOM 757 O O . ASN A 1 94 ? 1.288 1.699 22.014 1.00 91.25 94 ASN A O 1
ATOM 761 N N . ALA A 1 95 ? 1.563 3.040 20.229 1.00 88.31 95 ALA A N 1
ATOM 762 C CA . ALA A 1 95 ? 2.178 2.030 19.367 1.00 88.31 95 ALA A CA 1
ATOM 763 C C . ALA A 1 95 ? 3.395 1.325 20.002 1.00 88.31 95 ALA A C 1
ATOM 765 O O . ALA A 1 95 ? 3.663 0.170 19.690 1.00 88.31 95 ALA A O 1
ATOM 766 N N . LYS A 1 96 ? 4.106 1.964 20.948 1.00 89.50 96 LYS A N 1
ATOM 767 C CA . LYS A 1 96 ? 5.239 1.338 21.663 1.00 89.50 96 LYS A CA 1
ATOM 768 C C . LYS A 1 96 ? 4.809 0.215 22.611 1.00 89.50 96 LYS A C 1
ATOM 770 O O . LYS A 1 96 ? 5.651 -0.574 23.028 1.00 89.50 96 LYS A O 1
ATOM 775 N N . LYS A 1 97 ? 3.529 0.177 22.990 1.00 90.75 97 LYS A N 1
ATOM 776 C CA . LYS A 1 97 ? 2.931 -0.864 23.834 1.00 90.75 97 LYS A CA 1
ATOM 777 C C . LYS A 1 97 ? 2.244 -1.965 23.023 1.00 90.75 97 LYS A C 1
ATOM 779 O O . LYS A 1 97 ? 1.801 -2.940 23.621 1.00 90.75 97 LYS A O 1
ATOM 784 N N . LEU A 1 98 ? 2.134 -1.821 21.699 1.00 88.19 98 LEU A N 1
ATOM 785 C CA . LEU A 1 98 ? 1.590 -2.879 20.856 1.00 88.19 98 LEU A CA 1
ATOM 786 C C . LEU A 1 98 ? 2.617 -4.018 20.743 1.00 88.19 98 LEU A C 1
ATOM 788 O O . LEU A 1 98 ? 3.773 -3.763 20.389 1.00 88.19 98 LEU A O 1
ATOM 792 N N . PRO A 1 99 ? 2.226 -5.270 21.037 1.00 86.69 99 PRO A N 1
ATOM 793 C CA . PRO A 1 99 ? 3.023 -6.439 20.713 1.00 86.69 99 PRO A CA 1
ATOM 794 C C . PRO A 1 99 ? 3.308 -6.469 19.208 1.00 86.69 99 PRO A C 1
ATOM 796 O O . PRO A 1 99 ? 2.466 -6.086 18.393 1.00 86.69 99 PRO A O 1
ATOM 799 N N . ARG A 1 100 ? 4.511 -6.907 18.827 1.00 78.19 100 ARG A N 1
ATOM 800 C CA . ARG A 1 100 ? 4.921 -6.954 17.412 1.00 78.19 100 ARG A CA 1
ATOM 801 C C . ARG A 1 100 ? 4.021 -7.876 16.592 1.00 78.19 100 ARG A C 1
ATOM 803 O O . ARG A 1 100 ? 3.713 -7.565 15.450 1.00 78.19 100 ARG A O 1
ATOM 810 N N . ASP A 1 101 ? 3.586 -8.968 17.199 1.00 75.44 101 ASP A N 1
ATOM 811 C CA . ASP A 1 101 ? 2.620 -9.932 16.684 1.00 75.44 101 ASP A CA 1
ATOM 812 C C . ASP A 1 101 ? 1.284 -9.281 16.316 1.00 75.44 101 ASP A C 1
ATOM 814 O O . ASP A 1 101 ? 0.783 -9.565 15.245 1.00 75.44 101 ASP A O 1
ATOM 818 N N . VAL A 1 102 ? 0.760 -8.317 17.076 1.00 72.81 102 VAL A N 1
ATOM 819 C CA . VAL A 1 102 ? -0.536 -7.674 16.759 1.00 72.81 102 VAL A CA 1
ATOM 820 C C . VAL A 1 102 ? -0.494 -6.847 15.471 1.00 72.81 102 VAL A C 1
ATOM 822 O O . VAL A 1 102 ? -1.485 -6.772 14.748 1.00 72.81 102 VAL A O 1
ATOM 825 N N . VAL A 1 103 ? 0.653 -6.245 15.154 1.00 66.25 103 VAL A N 1
ATOM 826 C CA . VAL A 1 103 ? 0.855 -5.532 13.881 1.00 66.25 103 VAL A CA 1
ATOM 827 C C . VAL A 1 103 ? 0.994 -6.525 12.716 1.00 66.25 103 VAL A C 1
ATOM 829 O O . VAL A 1 103 ? 0.657 -6.203 11.582 1.00 66.25 103 VAL A O 1
ATOM 832 N N . ILE A 1 104 ? 1.449 -7.748 13.003 1.00 59.69 104 ILE A N 1
ATOM 833 C CA . ILE A 1 104 ? 1.728 -8.813 12.031 1.00 59.69 104 ILE A CA 1
ATOM 834 C C . ILE A 1 104 ? 0.508 -9.742 11.842 1.00 59.69 104 ILE A C 1
ATOM 836 O O . ILE A 1 104 ? 0.296 -10.255 10.756 1.00 59.69 104 ILE A O 1
ATOM 840 N N . GLU A 1 105 ? -0.368 -9.926 12.828 1.00 56.19 105 GLU A N 1
ATOM 841 C CA . GLU A 1 105 ? -1.503 -10.872 12.795 1.00 56.19 105 GLU A CA 1
ATOM 842 C C . GLU A 1 105 ? -2.603 -10.528 11.771 1.00 56.19 105 GLU A C 1
ATOM 844 O O . GLU A 1 105 ? -3.606 -11.232 11.675 1.00 56.19 105 GLU A O 1
ATOM 849 N N . THR A 1 106 ? -2.429 -9.469 10.981 1.00 64.19 106 THR A N 1
ATOM 850 C CA . THR A 1 106 ? -3.376 -9.059 9.934 1.00 64.19 106 THR A CA 1
ATOM 851 C C . THR A 1 106 ? -2.861 -9.276 8.511 1.00 64.19 106 THR A C 1
ATOM 853 O O . THR A 1 106 ? -3.500 -8.807 7.571 1.00 64.19 106 THR A O 1
ATOM 856 N N . TRP A 1 107 ? -1.754 -10.010 8.316 1.00 74.56 107 TRP A N 1
ATOM 857 C CA . TRP A 1 107 ? -1.361 -10.447 6.971 1.00 74.56 107 TRP A CA 1
ATOM 858 C C . TRP A 1 107 ? -2.451 -11.345 6.386 1.00 74.56 107 TRP A C 1
ATOM 860 O O . TRP A 1 107 ? -2.634 -12.490 6.797 1.00 74.56 107 TRP A O 1
ATOM 870 N N . VAL A 1 108 ? -3.184 -10.800 5.423 1.00 78.12 108 VAL A N 1
ATOM 871 C CA . VAL A 1 108 ? -4.121 -11.554 4.599 1.00 78.12 108 VAL A CA 1
ATOM 872 C C . VAL A 1 108 ? -3.382 -11.958 3.335 1.00 78.12 108 VAL A C 1
ATOM 874 O O . VAL A 1 108 ? -2.769 -11.120 2.674 1.00 78.12 108 VAL A O 1
ATOM 877 N N . GLU A 1 109 ? -3.433 -13.245 3.008 1.00 83.75 109 GLU A N 1
ATOM 878 C CA . GLU A 1 109 ? -2.912 -13.743 1.742 1.00 83.75 109 GLU A CA 1
ATOM 879 C C . GLU A 1 109 ? -3.744 -13.161 0.592 1.00 83.75 109 GLU A C 1
ATOM 881 O O . GLU A 1 109 ? -4.962 -13.342 0.524 1.00 83.75 109 GLU A O 1
ATOM 886 N N . LEU A 1 110 ? -3.083 -12.408 -0.285 1.00 90.06 110 LEU A N 1
ATOM 887 C CA . LEU A 1 110 ? -3.671 -11.930 -1.531 1.00 90.06 110 LEU A CA 1
ATOM 888 C C . LEU A 1 110 ? -3.471 -12.988 -2.622 1.00 90.06 110 LEU A C 1
ATOM 890 O O . LEU A 1 110 ? -2.540 -13.791 -2.520 1.00 90.06 110 LEU A O 1
ATOM 894 N N . PRO A 1 111 ? -4.299 -12.992 -3.683 1.00 92.75 111 PRO A N 1
ATOM 895 C CA . PRO A 1 111 ? -4.073 -13.861 -4.829 1.00 92.75 111 PRO A CA 1
ATOM 896 C C . PRO A 1 111 ? -2.626 -13.764 -5.331 1.00 92.75 111 PRO A C 1
ATOM 898 O O . PRO A 1 111 ? -2.085 -12.654 -5.394 1.00 92.75 111 PRO A O 1
ATOM 901 N N . PRO A 1 112 ? -1.990 -14.890 -5.691 1.00 95.00 112 PRO A N 1
ATOM 902 C CA . PRO A 1 112 ? -0.622 -14.871 -6.180 1.00 95.00 112 PRO A CA 1
ATOM 903 C C . PRO A 1 112 ? -0.544 -14.110 -7.505 1.00 95.00 112 PRO A C 1
ATOM 905 O O . PRO A 1 112 ? -1.475 -14.144 -8.312 1.00 95.00 112 PRO A O 1
ATOM 908 N N . MET A 1 113 ? 0.581 -13.432 -7.723 1.00 96.00 113 MET A N 1
ATOM 909 C CA . MET A 1 113 ? 0.892 -12.806 -9.007 1.00 96.00 113 MET A CA 1
ATOM 910 C C . MET A 1 113 ? 0.909 -13.871 -10.117 1.00 96.00 113 MET A C 1
ATOM 912 O O . MET A 1 113 ? 1.428 -14.963 -9.864 1.00 96.00 113 MET A O 1
ATOM 916 N N . PRO A 1 114 ? 0.368 -13.593 -11.321 1.00 96.12 114 PRO A N 1
ATOM 917 C CA . PRO A 1 114 ? 0.271 -14.595 -12.383 1.00 96.12 114 PRO A CA 1
ATOM 918 C C . PRO A 1 114 ? 1.638 -15.130 -12.803 1.00 96.12 114 PRO A C 1
ATOM 920 O O . PRO A 1 114 ? 1.783 -16.327 -13.050 1.00 96.12 114 PRO A O 1
ATOM 923 N N . THR A 1 115 ? 2.644 -14.257 -12.816 1.00 95.62 115 THR A N 1
ATOM 924 C CA . THR A 1 115 ? 4.027 -14.625 -13.098 1.00 95.62 115 THR A CA 1
ATOM 925 C C . THR A 1 115 ? 4.877 -14.531 -11.824 1.00 95.62 115 THR A C 1
ATOM 927 O O . THR A 1 115 ? 5.174 -13.426 -11.365 1.00 95.62 115 THR A O 1
ATOM 930 N N . PRO A 1 116 ? 5.307 -15.661 -11.235 1.00 94.94 116 PRO A N 1
ATOM 931 C CA . PRO A 1 116 ? 6.229 -15.660 -10.103 1.00 94.94 116 PRO A CA 1
ATOM 932 C C . PRO A 1 116 ? 7.555 -14.990 -10.470 1.00 94.94 116 PRO A C 1
ATOM 934 O O . PRO A 1 116 ? 8.131 -15.281 -11.517 1.00 94.94 116 PRO A O 1
ATOM 937 N N . ARG A 1 117 ? 8.040 -14.089 -9.610 1.00 95.50 117 ARG A N 1
ATOM 938 C CA . ARG A 1 117 ? 9.257 -13.314 -9.870 1.00 95.50 117 ARG A CA 1
ATOM 939 C C . ARG A 1 117 ? 9.898 -12.771 -8.594 1.00 95.50 117 ARG A C 1
ATOM 941 O O . ARG A 1 117 ? 9.220 -12.574 -7.585 1.00 95.50 117 ARG A O 1
ATOM 948 N N . TYR A 1 118 ? 11.199 -12.493 -8.649 1.00 94.94 118 TYR A N 1
ATOM 949 C CA . TYR A 1 118 ? 11.946 -11.786 -7.601 1.00 94.94 118 TYR A CA 1
ATOM 950 C C . TYR A 1 118 ? 12.697 -10.579 -8.173 1.00 94.94 118 TYR A C 1
ATOM 952 O O . TYR A 1 118 ? 12.751 -10.392 -9.385 1.00 94.94 118 TYR A O 1
ATOM 960 N N . ALA A 1 119 ? 13.266 -9.747 -7.291 1.00 94.25 119 ALA A N 1
ATOM 961 C CA . ALA A 1 119 ? 13.992 -8.527 -7.664 1.00 94.25 119 ALA A CA 1
ATOM 962 C C . ALA A 1 119 ? 13.160 -7.546 -8.513 1.00 94.25 119 ALA A C 1
ATOM 964 O O . ALA A 1 119 ? 13.664 -6.948 -9.460 1.00 94.25 119 ALA A O 1
ATOM 965 N N . THR A 1 120 ? 11.882 -7.384 -8.183 1.00 96.19 120 THR A N 1
ATOM 966 C CA . THR A 1 120 ? 10.950 -6.531 -8.925 1.00 96.19 120 THR A CA 1
ATOM 967 C C . THR A 1 120 ? 10.970 -5.081 -8.451 1.00 96.19 120 THR A C 1
ATOM 969 O O . THR A 1 120 ? 11.391 -4.768 -7.334 1.00 96.19 120 THR A O 1
ATOM 972 N N . GLY A 1 121 ? 10.438 -4.198 -9.291 1.00 96.06 121 GLY A N 1
ATOM 973 C CA . GLY A 1 121 ? 10.001 -2.860 -8.903 1.00 96.06 121 GLY A CA 1
ATOM 974 C C . GLY A 1 121 ? 8.510 -2.874 -8.594 1.00 96.06 121 GLY A C 1
ATOM 975 O O . GLY A 1 121 ? 7.766 -3.631 -9.214 1.00 96.06 121 GLY A O 1
ATOM 976 N N . ALA A 1 122 ? 8.065 -2.051 -7.646 1.00 97.31 122 ALA A N 1
ATOM 977 C CA . ALA A 1 122 ? 6.649 -1.916 -7.328 1.00 97.31 122 ALA A CA 1
ATOM 978 C C . ALA A 1 122 ? 6.259 -0.451 -7.114 1.00 97.31 122 ALA A C 1
ATOM 980 O O . ALA A 1 122 ? 7.025 0.308 -6.520 1.00 97.31 122 ALA A O 1
ATOM 981 N N . ALA A 1 123 ? 5.072 -0.066 -7.580 1.00 97.12 123 ALA A N 1
ATOM 982 C CA . ALA A 1 123 ? 4.524 1.276 -7.414 1.00 97.12 123 ALA A CA 1
ATOM 983 C C . ALA A 1 123 ? 3.027 1.223 -7.088 1.00 97.12 123 ALA A C 1
ATOM 985 O O . ALA A 1 123 ? 2.248 0.589 -7.797 1.00 97.12 123 ALA A O 1
ATOM 986 N N . HIS A 1 124 ? 2.622 1.945 -6.046 1.00 95.50 124 HIS A N 1
ATOM 987 C CA . HIS A 1 124 ? 1.213 2.143 -5.723 1.00 95.50 124 HIS A CA 1
ATOM 988 C C . HIS A 1 124 ? 0.614 3.246 -6.603 1.00 95.50 124 HIS A C 1
ATOM 990 O O . HIS A 1 124 ? 1.137 4.362 -6.629 1.00 95.50 124 HIS A O 1
ATOM 996 N N . ILE A 1 125 ? -0.495 2.958 -7.282 1.00 94.94 125 ILE A N 1
ATOM 997 C CA . ILE A 1 125 ? -1.245 3.905 -8.111 1.00 94.94 125 ILE A CA 1
ATOM 998 C C . ILE A 1 125 ? -2.557 4.249 -7.389 1.00 94.94 125 ILE A C 1
ATOM 1000 O O . ILE A 1 125 ? -3.470 3.412 -7.338 1.00 94.94 125 ILE A O 1
ATOM 1004 N N . PRO A 1 126 ? -2.695 5.478 -6.858 1.00 90.56 126 PRO A N 1
ATOM 1005 C CA . PRO A 1 126 ? -3.883 5.904 -6.132 1.00 90.56 126 PRO A CA 1
ATOM 1006 C C . PRO A 1 126 ? -5.169 5.675 -6.928 1.00 90.56 126 PRO A C 1
ATOM 1008 O O . PRO A 1 126 ? -5.295 6.097 -8.076 1.00 90.56 126 PRO A O 1
ATOM 1011 N N . GLY A 1 127 ? -6.139 5.009 -6.301 1.00 88.19 127 GLY A N 1
ATOM 1012 C CA . GLY A 1 127 ? -7.437 4.718 -6.913 1.00 88.19 127 GLY A CA 1
ATOM 1013 C C . GLY A 1 127 ? -7.450 3.536 -7.889 1.00 88.19 127 GLY A C 1
ATOM 1014 O O . GLY A 1 127 ? -8.537 3.133 -8.292 1.00 88.19 127 GLY A O 1
ATOM 1015 N N . VAL A 1 128 ? -6.299 2.936 -8.219 1.00 92.31 128 VAL A N 1
ATOM 1016 C CA . VAL A 1 128 ? -6.209 1.820 -9.179 1.00 92.31 128 VAL A CA 1
ATOM 1017 C C . VAL A 1 128 ? -5.732 0.533 -8.510 1.00 92.31 128 VAL A C 1
ATOM 1019 O O . VAL A 1 128 ? -6.485 -0.441 -8.464 1.00 92.31 128 VAL A O 1
ATOM 1022 N N . GLY A 1 129 ? -4.497 0.507 -8.006 1.00 94.50 129 GLY A N 1
ATOM 1023 C CA . GLY A 1 129 ? -3.853 -0.740 -7.605 1.00 94.50 129 GLY A CA 1
ATOM 1024 C C . GLY A 1 129 ? -2.351 -0.625 -7.374 1.00 94.50 129 GLY A C 1
ATOM 1025 O O . GLY A 1 129 ? -1.793 0.470 -7.397 1.00 94.50 129 GLY A O 1
ATOM 1026 N N . ASP A 1 130 ? -1.710 -1.771 -7.177 1.00 96.06 130 ASP A N 1
ATOM 1027 C CA . ASP A 1 130 ? -0.268 -1.900 -6.972 1.00 96.06 130 ASP A CA 1
ATOM 1028 C C . ASP A 1 130 ? 0.363 -2.555 -8.203 1.00 96.06 130 ASP A C 1
ATOM 1030 O O . ASP A 1 130 ? 0.085 -3.713 -8.521 1.00 96.06 130 ASP A O 1
ATOM 1034 N N . LEU A 1 131 ? 1.175 -1.791 -8.933 1.00 97.06 131 LEU A N 1
ATOM 1035 C CA . LEU A 1 131 ? 1.878 -2.261 -10.121 1.00 97.06 131 LEU A CA 1
ATOM 1036 C C . LEU A 1 131 ? 3.186 -2.935 -9.722 1.00 97.06 131 LEU A C 1
ATOM 1038 O O . LEU A 1 131 ? 3.951 -2.364 -8.944 1.00 97.06 131 LEU A O 1
ATOM 1042 N N . VAL A 1 132 ? 3.476 -4.086 -10.320 1.00 97.88 132 VAL A N 1
ATOM 1043 C CA . VAL A 1 132 ? 4.760 -4.779 -10.224 1.00 97.88 132 VAL A CA 1
ATOM 1044 C C . VAL A 1 132 ? 5.382 -4.915 -11.608 1.00 97.88 132 VAL A C 1
ATOM 1046 O O . VAL A 1 132 ? 4.694 -5.234 -12.576 1.00 97.88 132 VAL A O 1
ATOM 1049 N N . VAL A 1 133 ? 6.686 -4.655 -11.703 1.00 97.44 133 VAL A N 1
ATOM 1050 C CA . VAL A 1 133 ? 7.422 -4.634 -12.972 1.00 97.44 133 VAL A CA 1
ATOM 1051 C C . VAL A 1 133 ? 8.769 -5.350 -12.888 1.00 97.44 133 VAL A C 1
ATOM 1053 O O . VAL A 1 133 ? 9.459 -5.300 -11.861 1.00 97.44 133 VAL A O 1
ATOM 1056 N N . GLY A 1 134 ? 9.154 -5.965 -14.006 1.00 96.38 134 GLY A N 1
ATOM 1057 C CA . GLY A 1 134 ? 10.475 -6.545 -14.242 1.00 96.38 134 GLY A CA 1
ATOM 1058 C C . GLY A 1 134 ? 10.836 -7.715 -13.326 1.00 96.38 134 GLY A C 1
ATOM 1059 O O . GLY A 1 134 ? 9.977 -8.525 -12.969 1.00 96.38 134 GLY A O 1
ATOM 1060 N N . GLY A 1 135 ? 12.112 -7.804 -12.954 1.00 95.31 135 GLY A N 1
ATOM 1061 C CA . GLY A 1 135 ? 12.675 -8.861 -12.115 1.00 95.31 135 GLY A CA 1
ATOM 1062 C C . GLY A 1 135 ? 13.116 -10.096 -12.901 1.00 95.31 135 GLY A C 1
ATOM 1063 O O . GLY A 1 135 ? 13.332 -10.033 -14.110 1.00 95.31 135 GLY A O 1
ATOM 1064 N N . TRP A 1 136 ? 13.235 -11.221 -12.200 1.00 94.88 136 TRP A N 1
ATOM 1065 C CA . TRP A 1 136 ? 13.554 -12.532 -12.775 1.00 94.88 136 TRP A CA 1
ATOM 1066 C C . TRP A 1 136 ? 12.495 -13.557 -12.413 1.00 94.88 136 TRP A C 1
ATOM 1068 O O . TRP A 1 136 ? 12.009 -13.569 -11.281 1.00 94.88 136 TRP A O 1
ATOM 1078 N N . THR A 1 137 ? 12.175 -14.433 -13.362 1.00 94.44 137 THR A N 1
ATOM 1079 C CA . THR A 1 137 ? 11.153 -15.478 -13.204 1.00 94.44 137 THR A CA 1
ATOM 1080 C C . THR A 1 137 ? 11.686 -16.769 -12.594 1.00 94.44 137 THR A C 1
ATOM 1082 O O . THR A 1 137 ? 10.902 -17.594 -12.139 1.00 94.44 137 THR A O 1
ATOM 1085 N N . ASP A 1 138 ? 13.003 -16.967 -12.594 1.00 91.75 138 ASP A N 1
ATOM 1086 C CA . ASP A 1 138 ? 13.640 -18.182 -12.092 1.00 91.75 138 ASP A CA 1
ATOM 1087 C C . ASP A 1 138 ? 15.058 -17.868 -11.578 1.00 91.75 138 ASP A C 1
ATOM 1089 O O . ASP A 1 138 ? 15.630 -16.823 -11.895 1.00 91.75 138 ASP A O 1
ATOM 1093 N N . THR A 1 139 ? 15.590 -18.729 -10.716 1.00 82.19 139 THR A N 1
ATOM 1094 C CA . THR A 1 139 ? 16.872 -18.552 -10.029 1.00 82.19 139 THR A CA 1
ATOM 1095 C C . THR A 1 139 ? 17.986 -19.271 -10.787 1.00 82.19 139 THR A C 1
ATOM 1097 O O . THR A 1 139 ? 18.101 -20.494 -10.715 1.00 82.19 139 THR A O 1
ATOM 1100 N N . GLY A 1 140 ? 18.826 -18.518 -11.492 1.00 81.12 140 GLY A N 1
ATOM 1101 C CA . GLY A 1 140 ? 19.956 -19.039 -12.262 1.00 81.12 140 GLY A CA 1
ATOM 1102 C C . GLY A 1 140 ? 20.757 -17.905 -12.894 1.00 81.12 140 GLY A C 1
ATOM 1103 O O . GLY A 1 140 ? 20.201 -16.852 -13.196 1.00 81.12 140 GLY A O 1
ATOM 1104 N N . ASP A 1 141 ? 22.061 -18.118 -13.069 1.00 73.44 141 ASP A N 1
ATOM 1105 C CA . ASP A 1 141 ? 23.005 -17.051 -13.434 1.00 73.44 141 ASP A CA 1
ATOM 1106 C C . ASP A 1 141 ? 22.819 -16.524 -14.873 1.00 73.44 141 ASP A C 1
ATOM 1108 O O . ASP A 1 141 ? 23.197 -15.393 -15.159 1.00 73.44 141 ASP A O 1
ATOM 1112 N N . ASP A 1 142 ? 22.181 -17.303 -15.755 1.00 81.81 142 ASP A N 1
ATOM 1113 C CA . ASP A 1 142 ? 22.001 -16.977 -17.181 1.00 81.81 142 ASP A CA 1
ATOM 1114 C C . ASP A 1 142 ? 20.558 -16.586 -17.553 1.00 81.81 142 ASP A C 1
ATOM 1116 O O . ASP A 1 142 ? 20.212 -16.508 -18.736 1.00 81.81 142 ASP A O 1
ATOM 1120 N N . ILE A 1 143 ? 19.677 -16.379 -16.569 1.00 83.88 143 ILE A N 1
ATOM 1121 C CA . ILE A 1 143 ? 18.280 -16.043 -16.856 1.00 83.88 143 ILE A CA 1
ATOM 1122 C C . ILE A 1 143 ? 18.175 -14.535 -17.105 1.00 83.88 143 ILE A C 1
ATOM 1124 O O . ILE A 1 143 ? 18.494 -13.742 -16.213 1.00 83.88 143 ILE A O 1
ATOM 1128 N N . PRO A 1 144 ? 17.713 -14.108 -18.296 1.00 89.50 144 PRO A N 1
ATOM 1129 C CA . PRO A 1 144 ? 17.529 -12.695 -18.563 1.00 89.50 144 PRO A CA 1
ATOM 1130 C C . PRO A 1 144 ? 16.462 -12.134 -17.626 1.00 89.50 144 PRO A C 1
ATOM 1132 O O . PRO A 1 144 ? 15.479 -12.803 -17.290 1.00 89.50 144 PRO A O 1
ATOM 1135 N N . ALA A 1 145 ? 16.648 -10.882 -17.217 1.00 93.31 145 ALA A N 1
ATOM 1136 C CA . ALA A 1 145 ? 15.563 -10.138 -16.608 1.00 93.31 145 ALA A CA 1
ATOM 1137 C C . ALA A 1 145 ? 14.367 -10.097 -17.568 1.00 93.31 145 ALA A C 1
ATOM 1139 O O . ALA A 1 145 ? 14.527 -10.234 -18.783 1.00 93.31 145 ALA A O 1
ATOM 1140 N N . VAL A 1 146 ? 13.175 -9.871 -17.030 1.00 95.31 146 VAL A N 1
ATOM 1141 C CA . VAL A 1 146 ? 11.957 -9.740 -17.834 1.00 95.31 146 VAL A CA 1
ATOM 1142 C C . VAL A 1 146 ? 11.451 -8.300 -17.855 1.00 95.31 146 VAL A C 1
ATOM 1144 O O . VAL A 1 146 ? 11.863 -7.460 -17.051 1.00 95.31 146 VAL A O 1
ATOM 1147 N N . ASP A 1 147 ? 10.585 -7.997 -18.811 1.00 96.19 147 ASP A N 1
ATOM 1148 C CA . ASP A 1 147 ? 9.947 -6.695 -19.048 1.00 96.19 147 ASP A CA 1
ATOM 1149 C C . ASP A 1 147 ? 8.454 -6.687 -18.686 1.00 96.19 147 ASP A C 1
ATOM 1151 O O . ASP A 1 147 ? 7.802 -5.646 -18.778 1.00 96.19 147 ASP A O 1
ATOM 1155 N N . ASN A 1 148 ? 7.899 -7.818 -18.239 1.00 96.56 148 ASN A N 1
ATOM 1156 C CA . ASN A 1 148 ? 6.494 -7.893 -17.858 1.00 96.56 148 ASN A CA 1
ATOM 1157 C C . ASN A 1 148 ? 6.134 -6.831 -16.812 1.00 96.56 148 ASN A C 1
ATOM 1159 O O . ASN A 1 148 ? 6.909 -6.511 -15.899 1.00 96.56 148 ASN A O 1
ATOM 1163 N N . ALA A 1 149 ? 4.890 -6.383 -16.903 1.00 97.38 149 ALA A N 1
ATOM 1164 C CA . ALA A 1 149 ? 4.272 -5.519 -15.927 1.00 97.38 149 ALA A CA 1
ATOM 1165 C C . ALA A 1 149 ? 2.859 -6.034 -15.614 1.00 97.38 149 ALA A C 1
ATOM 1167 O O . ALA A 1 149 ? 2.056 -6.300 -16.509 1.00 97.38 149 ALA A O 1
ATOM 1168 N N . GLU A 1 150 ? 2.569 -6.210 -14.328 1.00 97.25 150 GLU A N 1
ATOM 1169 C CA . GLU A 1 150 ? 1.328 -6.799 -13.820 1.00 97.25 150 GLU A CA 1
ATOM 1170 C C . GLU A 1 150 ? 0.809 -5.929 -12.673 1.00 97.25 150 GLU A C 1
ATOM 1172 O O . GLU A 1 150 ? 1.578 -5.509 -11.808 1.00 97.25 150 GLU A O 1
ATOM 1177 N N . ILE A 1 151 ? -0.490 -5.634 -12.651 1.00 96.62 151 ILE A N 1
ATOM 1178 C CA . ILE A 1 151 ? -1.110 -4.777 -11.635 1.00 96.62 151 ILE A CA 1
ATOM 1179 C C . ILE A 1 151 ? -2.111 -5.561 -10.791 1.00 96.62 151 ILE A C 1
ATOM 1181 O O . ILE A 1 151 ? -2.995 -6.231 -11.325 1.00 96.62 151 ILE A O 1
ATOM 1185 N N . PHE A 1 152 ? -1.995 -5.448 -9.470 1.00 96.31 152 PHE A N 1
ATOM 1186 C CA . PHE A 1 152 ? -3.004 -5.928 -8.534 1.00 96.31 152 PHE A CA 1
ATOM 1187 C C . PHE A 1 152 ? -4.029 -4.827 -8.270 1.00 96.31 152 PHE A C 1
ATOM 1189 O O . PHE A 1 152 ? -3.697 -3.770 -7.730 1.00 96.31 152 PHE A O 1
ATOM 1196 N N . LEU A 1 153 ? -5.284 -5.047 -8.652 1.00 94.56 153 LEU A N 1
ATOM 1197 C CA . LEU A 1 153 ? -6.339 -4.043 -8.534 1.00 94.56 153 LEU A CA 1
ATOM 1198 C C . LEU A 1 153 ? -6.886 -4.011 -7.104 1.00 94.56 153 LEU A C 1
ATOM 1200 O O . LEU A 1 153 ? -7.495 -4.975 -6.654 1.00 94.56 153 LEU A O 1
ATOM 1204 N N . THR A 1 154 ? -6.719 -2.904 -6.381 1.00 87.50 154 THR A N 1
ATOM 1205 C CA . THR A 1 154 ? -7.188 -2.781 -4.983 1.00 87.50 154 THR A CA 1
ATOM 1206 C C . THR A 1 154 ? -8.563 -2.128 -4.861 1.00 87.50 154 THR A C 1
ATOM 1208 O O . THR A 1 154 ? -9.240 -2.291 -3.847 1.00 87.50 154 THR A O 1
ATOM 1211 N N . ASN A 1 155 ? -9.009 -1.438 -5.910 1.00 77.19 155 ASN A N 1
ATOM 1212 C CA . ASN A 1 155 ? -10.300 -0.758 -5.980 1.00 77.19 155 ASN A CA 1
ATOM 1213 C C . ASN A 1 155 ? -11.122 -1.257 -7.171 1.00 77.19 155 ASN A C 1
ATOM 1215 O O . ASN A 1 155 ? -10.641 -2.027 -8.003 1.00 77.19 155 ASN A O 1
ATOM 1219 N N . SER A 1 156 ? -12.369 -0.790 -7.277 1.00 70.75 156 SER A N 1
ATOM 1220 C CA . SER A 1 156 ? -13.168 -0.910 -8.502 1.00 70.75 156 SER A CA 1
ATOM 1221 C C . SER A 1 156 ? -12.544 -0.052 -9.609 1.00 70.75 156 SER A C 1
ATOM 1223 O O . SER A 1 156 ? -12.984 1.063 -9.881 1.00 70.75 156 SER A O 1
ATOM 1225 N N . SER A 1 157 ? -11.457 -0.559 -10.183 1.00 74.06 157 SER A N 1
ATOM 1226 C CA . SER A 1 157 ? -10.715 0.048 -11.278 1.00 74.06 157 SER A CA 1
ATOM 1227 C C . SER A 1 157 ? -11.450 -0.184 -12.602 1.00 74.06 157 SER A C 1
ATOM 1229 O O . SER A 1 157 ? -12.052 -1.242 -12.784 1.00 74.06 157 SER A O 1
ATOM 1231 N N . PRO A 1 158 ? -11.376 0.743 -13.574 1.00 73.94 158 PRO A N 1
ATOM 1232 C CA . PRO A 1 158 ? -11.870 0.482 -14.926 1.00 73.94 158 PRO A CA 1
ATOM 1233 C C . PRO A 1 158 ? -11.109 -0.654 -15.632 1.00 73.94 158 PRO A C 1
ATOM 1235 O O . PRO A 1 158 ? -11.590 -1.166 -16.637 1.00 73.94 158 PRO A O 1
ATOM 1238 N N . LEU A 1 159 ? -9.937 -1.052 -15.119 1.00 78.38 159 LEU A N 1
ATOM 1239 C CA . LEU A 1 159 ? -9.104 -2.105 -15.703 1.00 78.38 159 LEU A CA 1
ATOM 1240 C C . LEU A 1 159 ? -9.585 -3.526 -15.368 1.00 78.38 159 LEU A C 1
ATOM 1242 O O . LEU A 1 159 ? -9.171 -4.468 -16.036 1.00 78.38 159 LEU A O 1
ATOM 1246 N N . GLY A 1 160 ? -10.436 -3.706 -14.351 1.00 84.12 160 GLY A N 1
ATOM 1247 C CA . GLY A 1 160 ? -10.872 -5.037 -13.929 1.00 84.12 160 GLY A CA 1
ATOM 1248 C C . GLY A 1 160 ? -11.493 -5.079 -12.535 1.00 84.12 160 GLY A C 1
ATOM 1249 O O . GLY A 1 160 ? -11.880 -4.064 -11.956 1.00 84.12 160 GLY A O 1
ATOM 1250 N N . HIS A 1 161 ? -11.607 -6.283 -11.978 1.00 84.81 161 HIS A N 1
ATOM 1251 C CA . HIS A 1 161 ? -12.236 -6.492 -10.677 1.00 84.81 161 HIS A CA 1
ATOM 1252 C C . HIS A 1 161 ? -11.253 -6.239 -9.525 1.00 84.81 161 HIS A C 1
ATOM 1254 O O . HIS A 1 161 ? -10.104 -6.673 -9.569 1.00 84.81 161 HIS A O 1
ATOM 1260 N N . ALA A 1 162 ? -11.720 -5.578 -8.463 1.00 88.88 162 ALA A N 1
ATOM 1261 C CA . ALA A 1 162 ? -10.952 -5.439 -7.227 1.00 88.88 162 ALA A CA 1
ATOM 1262 C C . ALA A 1 162 ? -10.550 -6.820 -6.677 1.00 88.88 162 ALA A C 1
ATOM 1264 O O . ALA A 1 162 ? -11.356 -7.752 -6.678 1.00 88.88 162 ALA A O 1
ATOM 1265 N N . GLY A 1 163 ? -9.318 -6.940 -6.195 1.00 91.19 163 GLY A N 1
ATOM 1266 C CA . GLY A 1 163 ? -8.725 -8.182 -5.714 1.00 91.19 163 GLY A CA 1
ATOM 1267 C C . GLY A 1 163 ? -8.222 -9.115 -6.815 1.00 91.19 163 GLY A C 1
ATOM 1268 O O . GLY A 1 163 ? -8.019 -10.290 -6.533 1.00 91.19 163 GLY A O 1
ATOM 1269 N N . SER A 1 164 ? -8.043 -8.645 -8.053 1.00 94.06 164 SER A N 1
ATOM 1270 C CA . SER A 1 164 ? -7.516 -9.464 -9.153 1.00 94.06 164 SER A CA 1
ATOM 1271 C C . SER A 1 164 ? -6.242 -8.877 -9.751 1.00 94.06 164 SER A C 1
ATOM 1273 O O . SER A 1 164 ? -5.990 -7.674 -9.659 1.00 94.06 164 SER A O 1
ATOM 1275 N N . TRP A 1 165 ? -5.440 -9.751 -10.354 1.00 96.44 165 TRP A N 1
ATOM 1276 C CA . TRP A 1 165 ? -4.277 -9.364 -11.140 1.00 96.44 165 TRP A CA 1
ATOM 1277 C C . TRP A 1 165 ? -4.669 -9.151 -12.596 1.00 96.44 165 TRP A C 1
ATOM 1279 O O . TRP A 1 165 ? -5.450 -9.922 -13.159 1.00 96.44 165 TRP A O 1
ATOM 1289 N N . CYS A 1 166 ? -4.096 -8.126 -13.212 1.00 94.31 166 CYS A N 1
ATOM 1290 C CA . CYS A 1 166 ? -4.220 -7.866 -14.637 1.00 94.31 166 CYS A CA 1
ATOM 1291 C C . CYS A 1 166 ? -2.833 -7.664 -15.242 1.00 94.31 166 CYS A C 1
ATOM 1293 O O . CYS A 1 166 ? -2.003 -6.940 -14.692 1.00 94.31 166 CYS A O 1
ATOM 1295 N N . GLU A 1 167 ? -2.594 -8.291 -16.387 1.00 94.44 167 GLU A N 1
ATOM 1296 C CA . GLU A 1 167 ? -1.427 -7.990 -17.206 1.00 94.44 167 GLU A CA 1
ATOM 1297 C C . GLU A 1 167 ? -1.615 -6.618 -17.865 1.00 94.44 167 GLU A C 1
ATOM 1299 O O . GLU A 1 167 ? -2.715 -6.271 -18.307 1.00 94.44 167 GLU A O 1
ATOM 1304 N N . ILE A 1 168 ? -0.547 -5.825 -17.909 1.00 93.81 168 ILE A N 1
ATOM 1305 C CA . ILE A 1 168 ? -0.508 -4.570 -18.661 1.00 93.81 168 ILE A CA 1
ATOM 1306 C C . ILE A 1 168 ? 0.555 -4.663 -19.762 1.00 93.81 168 ILE A C 1
ATOM 1308 O O . ILE A 1 168 ? 1.287 -5.646 -19.849 1.00 93.81 168 ILE A O 1
ATOM 1312 N N . ALA A 1 169 ? 0.644 -3.642 -20.619 1.00 95.31 169 ALA A N 1
ATOM 1313 C CA . ALA A 1 169 ? 1.688 -3.586 -21.638 1.00 95.31 169 ALA A CA 1
ATOM 1314 C C . ALA A 1 169 ? 3.077 -3.801 -21.014 1.00 95.31 169 ALA A C 1
ATOM 1316 O O . ALA A 1 169 ? 3.366 -3.258 -19.945 1.00 95.31 169 ALA A O 1
ATOM 1317 N N . HIS A 1 170 ? 3.918 -4.595 -21.676 1.00 96.75 170 HIS A N 1
ATOM 1318 C CA . HIS A 1 170 ? 5.285 -4.869 -21.229 1.00 96.75 170 HIS A CA 1
ATOM 1319 C C . HIS A 1 170 ? 6.135 -3.599 -21.332 1.00 96.75 170 HIS A C 1
ATOM 1321 O O . HIS A 1 170 ? 5.881 -2.751 -22.194 1.00 96.75 170 HIS A O 1
ATOM 1327 N N . MET A 1 171 ? 7.107 -3.454 -20.430 1.00 96.75 171 MET A N 1
ATOM 1328 C CA . MET A 1 171 ? 8.088 -2.366 -20.470 1.00 96.75 171 MET A CA 1
ATOM 1329 C C . MET A 1 171 ? 8.881 -2.395 -21.783 1.00 96.75 171 MET A C 1
ATOM 1331 O O . MET A 1 171 ? 8.947 -3.412 -22.466 1.00 96.75 171 MET A O 1
ATOM 1335 N N . LEU A 1 172 ? 9.514 -1.278 -22.139 1.00 95.38 172 LEU A N 1
ATOM 1336 C CA . LEU A 1 172 ? 10.375 -1.196 -23.323 1.00 95.38 172 LEU A CA 1
ATOM 1337 C C . LEU A 1 172 ? 11.680 -1.976 -23.137 1.00 95.38 172 LEU A C 1
ATOM 1339 O O . LEU A 1 172 ? 12.253 -2.450 -24.116 1.00 95.38 172 LEU A O 1
ATOM 1343 N N . HIS A 1 173 ? 12.153 -2.088 -21.893 1.00 93.44 173 HIS A N 1
ATOM 1344 C CA . HIS A 1 173 ? 13.356 -2.834 -21.550 1.00 93.44 173 HIS A CA 1
ATOM 1345 C C . HIS A 1 173 ? 13.085 -3.811 -20.414 1.00 93.44 173 HIS A C 1
ATOM 1347 O O . HIS A 1 173 ? 12.436 -3.484 -19.416 1.00 93.44 173 HIS A O 1
ATOM 1353 N N . SER A 1 174 ? 13.675 -4.995 -20.529 1.00 93.94 174 SER A N 1
ATOM 1354 C CA . SER A 1 174 ? 13.760 -5.938 -19.425 1.00 93.94 174 SER A CA 1
ATOM 1355 C C . SER A 1 174 ? 14.712 -5.412 -18.353 1.00 93.94 174 SER A C 1
ATOM 1357 O O . SER A 1 174 ? 15.768 -4.871 -18.683 1.00 93.94 174 SER A O 1
ATOM 1359 N N . ARG A 1 175 ? 14.332 -5.524 -17.074 1.00 93.31 175 ARG A N 1
ATOM 1360 C CA . ARG A 1 175 ? 15.073 -4.900 -15.960 1.00 93.31 175 ARG A CA 1
ATOM 1361 C C . ARG A 1 175 ? 15.084 -5.779 -14.725 1.00 93.31 175 ARG A C 1
ATOM 1363 O O . ARG A 1 175 ? 14.031 -6.245 -14.289 1.00 93.31 175 ARG A O 1
ATOM 1370 N N . ALA A 1 176 ? 16.242 -5.908 -14.097 1.00 92.06 176 ALA A N 1
ATOM 1371 C CA . ALA A 1 176 ? 16.413 -6.526 -12.795 1.00 92.06 176 ALA A CA 1
ATOM 1372 C C . ALA A 1 176 ? 16.599 -5.475 -11.697 1.00 92.06 176 ALA A C 1
ATOM 1374 O O . ALA A 1 176 ? 17.317 -4.495 -11.854 1.00 92.06 176 ALA A O 1
ATOM 1375 N N . TYR A 1 177 ? 15.950 -5.665 -10.548 1.00 92.62 177 TYR A N 1
ATOM 1376 C CA . TYR A 1 177 ? 15.859 -4.644 -9.500 1.00 92.62 177 TYR A CA 1
ATOM 1377 C C . TYR A 1 177 ? 15.389 -3.262 -10.001 1.00 92.62 177 TYR A C 1
ATOM 1379 O O . TYR A 1 177 ? 15.938 -2.249 -9.539 1.00 92.62 177 TYR A O 1
ATOM 1387 N N . PRO A 1 178 ? 14.377 -3.149 -10.886 1.00 94.56 178 PRO A N 1
ATOM 1388 C CA . PRO A 1 178 ? 13.902 -1.836 -11.281 1.00 94.56 178 PRO A CA 1
ATOM 1389 C C . PRO A 1 178 ? 13.335 -1.088 -10.071 1.00 94.56 178 PRO A C 1
ATOM 1391 O O . PRO A 1 178 ? 12.831 -1.668 -9.105 1.00 94.56 178 PRO A O 1
ATOM 1394 N N . LYS A 1 179 ? 13.432 0.234 -10.107 1.00 94.75 179 LYS A N 1
ATOM 1395 C CA . LYS A 1 179 ? 12.802 1.135 -9.145 1.00 94.75 179 LYS A CA 1
ATOM 1396 C C . LYS A 1 179 ? 11.590 1.735 -9.825 1.00 94.75 179 LYS A C 1
ATOM 1398 O O . LYS A 1 179 ? 11.733 2.309 -10.898 1.00 94.75 179 LYS A O 1
ATOM 1403 N N . ALA A 1 180 ? 10.424 1.590 -9.208 1.00 96.31 180 ALA A N 1
ATOM 1404 C CA . ALA A 1 180 ? 9.166 2.102 -9.727 1.00 96.31 180 ALA A CA 1
ATOM 1405 C C . ALA A 1 180 ? 8.563 3.107 -8.739 1.00 96.31 180 ALA A C 1
ATOM 1407 O O . ALA A 1 180 ? 8.660 2.915 -7.529 1.00 96.31 180 ALA A O 1
ATOM 1408 N N . GLU A 1 181 ? 7.961 4.182 -9.240 1.00 97.31 181 GLU A N 1
ATOM 1409 C CA . GLU A 1 181 ? 7.297 5.190 -8.409 1.00 97.31 181 GLU A CA 1
ATOM 1410 C C . GLU A 1 181 ? 6.174 5.860 -9.211 1.00 97.31 181 GLU A C 1
ATOM 1412 O O . GLU A 1 181 ? 6.349 6.214 -10.379 1.00 97.31 181 GLU A O 1
ATOM 1417 N N . PHE A 1 182 ? 5.019 6.052 -8.573 1.00 96.62 182 PHE A N 1
ATOM 1418 C CA . PHE A 1 182 ? 3.928 6.834 -9.141 1.00 96.62 182 PHE A CA 1
ATOM 1419 C C . PHE A 1 182 ? 4.173 8.328 -8.913 1.00 96.62 182 PHE A C 1
ATOM 1421 O O . PHE A 1 182 ? 4.336 8.781 -7.779 1.00 96.62 182 PHE A O 1
ATOM 1428 N N . PHE A 1 183 ? 4.184 9.109 -9.988 1.00 96.06 183 PHE A N 1
ATOM 1429 C CA . PHE A 1 183 ? 4.443 10.540 -9.947 1.00 96.06 183 PHE A CA 1
ATOM 1430 C C . PHE A 1 183 ? 3.651 11.263 -11.039 1.00 96.06 183 PHE A C 1
ATOM 1432 O O . PHE A 1 183 ? 3.616 10.840 -12.189 1.00 96.06 183 PHE A O 1
ATOM 1439 N N . ASN A 1 184 ? 2.995 12.370 -10.678 1.00 94.50 184 ASN A N 1
ATOM 1440 C CA . ASN A 1 184 ? 2.258 13.231 -11.610 1.00 94.50 184 ASN A CA 1
ATOM 1441 C C . ASN A 1 184 ? 1.307 12.473 -12.570 1.00 94.50 184 ASN A C 1
ATOM 1443 O O . ASN A 1 184 ? 1.283 12.735 -13.770 1.00 94.50 184 ASN A O 1
ATOM 1447 N N . GLY A 1 185 ? 0.557 11.494 -12.049 1.00 93.81 185 GLY A N 1
ATOM 1448 C CA . GLY A 1 185 ? -0.412 10.720 -12.834 1.00 93.81 185 GLY A CA 1
ATOM 1449 C C . GLY A 1 185 ? 0.168 9.559 -13.649 1.00 93.81 185 GLY A C 1
ATOM 1450 O O . GLY A 1 185 ? -0.601 8.841 -14.283 1.00 93.81 185 GLY A O 1
ATOM 1451 N N . ASN A 1 186 ? 1.484 9.346 -13.619 1.00 96.44 186 ASN A N 1
ATOM 1452 C CA . ASN A 1 186 ? 2.173 8.308 -14.386 1.00 96.44 186 ASN A CA 1
ATOM 1453 C C . ASN A 1 186 ? 3.022 7.422 -13.470 1.00 96.44 186 ASN A C 1
ATOM 1455 O O . ASN A 1 186 ? 3.375 7.824 -12.360 1.00 96.44 186 ASN A O 1
ATOM 1459 N N . VAL A 1 187 ? 3.377 6.224 -13.933 1.00 97.44 187 VAL A N 1
ATOM 1460 C CA . VAL A 1 187 ? 4.374 5.386 -13.249 1.00 97.44 187 VAL A CA 1
ATOM 1461 C C . VAL A 1 187 ? 5.702 5.514 -13.967 1.00 97.44 187 VAL A C 1
ATOM 1463 O O . VAL A 1 187 ? 5.768 5.299 -15.171 1.00 97.44 187 VAL A O 1
ATOM 1466 N N . TYR A 1 188 ? 6.754 5.843 -13.228 1.00 97.12 188 TYR A N 1
ATOM 1467 C CA . TYR A 1 188 ? 8.116 5.875 -13.744 1.00 97.12 188 TYR A CA 1
ATOM 1468 C C . TYR A 1 188 ? 8.856 4.626 -13.302 1.00 97.12 188 TYR A C 1
ATOM 1470 O O . TYR A 1 188 ? 8.681 4.188 -12.163 1.00 97.12 188 TYR A O 1
ATOM 1478 N N . VAL A 1 189 ? 9.694 4.085 -14.183 1.00 95.94 189 VAL A N 1
ATOM 1479 C CA . VAL A 1 189 ? 10.563 2.941 -13.907 1.00 95.94 189 VAL A CA 1
ATOM 1480 C C . VAL A 1 189 ? 11.985 3.258 -14.349 1.00 95.94 189 VAL A C 1
ATOM 1482 O O . VAL A 1 189 ? 12.204 3.765 -15.447 1.00 95.94 189 VAL A O 1
ATOM 1485 N N . ALA A 1 190 ? 12.954 2.980 -13.479 1.00 93.62 190 ALA A N 1
ATOM 1486 C CA . ALA A 1 190 ? 14.367 3.241 -13.728 1.00 93.62 190 ALA A CA 1
ATOM 1487 C C . ALA A 1 190 ? 15.269 2.199 -13.058 1.00 93.62 190 ALA A C 1
ATOM 1489 O O . ALA A 1 190 ? 14.879 1.559 -12.080 1.00 93.62 190 ALA A O 1
ATOM 1490 N N . GLY A 1 191 ? 16.510 2.110 -13.534 1.00 89.19 191 GLY A N 1
ATOM 1491 C CA . GLY A 1 191 ? 17.543 1.248 -12.962 1.00 89.19 191 GLY A CA 1
ATOM 1492 C C . GLY A 1 191 ? 17.489 -0.197 -13.454 1.00 89.19 191 GLY A C 1
ATOM 1493 O O . GLY A 1 191 ? 16.493 -0.642 -14.031 1.00 89.19 191 GLY A O 1
ATOM 1494 N N . ASP A 1 192 ? 18.606 -0.886 -13.230 1.00 86.69 192 ASP A N 1
ATOM 1495 C CA . ASP A 1 192 ? 18.859 -2.287 -13.568 1.00 86.69 192 ASP A CA 1
ATOM 1496 C C . ASP A 1 192 ? 20.029 -2.821 -12.719 1.00 86.69 192 ASP A C 1
ATOM 1498 O O . ASP A 1 192 ? 20.772 -2.018 -12.143 1.00 86.69 192 ASP A O 1
ATOM 1502 N N . CYS A 1 193 ? 20.212 -4.143 -12.631 1.00 77.50 193 CYS A N 1
ATOM 1503 C CA . CYS A 1 1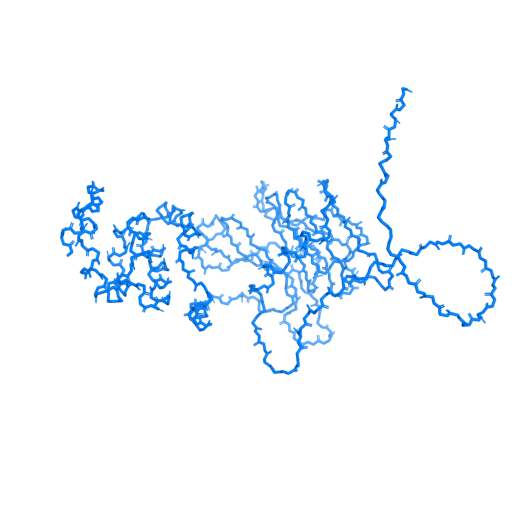93 ? 21.214 -4.784 -11.767 1.00 77.50 193 CYS A CA 1
ATOM 1504 C C . CYS A 1 193 ? 22.667 -4.405 -12.102 1.00 77.50 193 CYS A C 1
ATOM 1506 O O . CYS A 1 193 ? 23.519 -4.429 -11.214 1.00 77.50 193 CYS A O 1
ATOM 1508 N N . GLU A 1 194 ? 22.946 -4.046 -13.355 1.00 66.69 194 GLU A N 1
ATOM 1509 C CA . GLU A 1 194 ? 24.306 -3.864 -13.877 1.00 66.69 194 GLU A CA 1
ATOM 1510 C C . GLU A 1 194 ? 24.619 -2.429 -14.312 1.00 66.69 194 GLU A C 1
ATOM 1512 O O . GLU A 1 194 ? 25.607 -2.190 -15.005 1.00 66.69 194 GLU A O 1
ATOM 1517 N N . ASP A 1 195 ? 23.776 -1.455 -13.955 1.00 62.50 195 ASP A N 1
ATOM 1518 C CA . ASP A 1 195 ? 23.806 -0.121 -14.575 1.00 62.50 195 ASP A CA 1
ATOM 1519 C C . ASP A 1 195 ? 23.689 -0.197 -16.125 1.00 62.50 195 ASP A C 1
ATOM 1521 O O . ASP A 1 195 ? 24.008 0.759 -16.835 1.00 62.50 195 ASP A O 1
ATOM 1525 N N . SER A 1 196 ? 23.227 -1.342 -16.644 1.00 64.44 196 SER A N 1
ATOM 1526 C CA . SER A 1 196 ? 23.127 -1.725 -18.057 1.00 64.44 196 SER A CA 1
ATOM 1527 C C . SER A 1 196 ? 22.113 -0.871 -18.803 1.00 64.44 196 SER A C 1
ATOM 1529 O O . SER A 1 196 ? 22.366 -0.454 -19.934 1.00 64.44 196 SER A O 1
ATOM 1531 N N . THR A 1 197 ? 20.981 -0.563 -18.166 1.00 61.41 197 THR A N 1
ATOM 1532 C CA . THR A 1 197 ? 19.956 0.299 -18.753 1.00 61.41 197 THR A CA 1
ATOM 1533 C C . THR A 1 197 ? 19.946 1.667 -18.080 1.00 61.41 197 THR A C 1
ATOM 1535 O O . THR A 1 197 ? 19.625 1.855 -16.908 1.00 61.41 197 THR A O 1
ATOM 1538 N N . SER A 1 198 ? 20.328 2.657 -18.878 1.00 68.88 198 SER A N 1
ATOM 1539 C CA . SER A 1 198 ? 20.402 4.073 -18.514 1.00 68.88 198 SER A CA 1
ATOM 1540 C C . SER A 1 198 ? 19.098 4.833 -18.797 1.00 68.88 198 SER A C 1
ATOM 1542 O O . SER A 1 198 ? 19.054 6.060 -18.748 1.00 68.88 198 SER A O 1
ATOM 1544 N N . SER A 1 199 ? 18.029 4.125 -19.157 1.00 89.69 199 SER A N 1
ATOM 1545 C CA . SER A 1 199 ? 16.762 4.748 -19.516 1.00 89.69 199 SER A CA 1
ATOM 1546 C C . SER A 1 199 ? 15.805 4.827 -18.330 1.00 89.69 199 SER A C 1
ATOM 1548 O O . SER A 1 199 ? 15.771 3.938 -17.473 1.00 89.69 199 SER A O 1
ATOM 1550 N N . VAL A 1 200 ? 15.011 5.896 -18.306 1.00 93.44 200 VAL A N 1
ATOM 1551 C CA . VAL A 1 200 ? 13.794 5.991 -17.495 1.00 93.44 200 VAL A CA 1
ATOM 1552 C C . VAL A 1 200 ? 12.611 5.841 -18.425 1.00 93.44 200 VAL A C 1
ATOM 1554 O O . VAL A 1 200 ? 12.492 6.571 -19.412 1.00 93.44 200 VAL A O 1
ATOM 1557 N N . GLU A 1 201 ? 11.725 4.925 -18.074 1.00 95.38 201 GLU A N 1
ATOM 1558 C CA . GLU A 1 201 ? 10.479 4.692 -18.783 1.00 95.38 201 GLU A CA 1
ATOM 1559 C C . GLU A 1 201 ? 9.301 5.210 -17.971 1.00 95.38 201 GLU A C 1
ATOM 1561 O O . GLU A 1 201 ? 9.339 5.259 -16.741 1.00 95.38 201 GLU A O 1
ATOM 1566 N N . MET A 1 202 ? 8.250 5.607 -18.673 1.00 96.75 202 MET A N 1
ATOM 1567 C CA . MET A 1 202 ? 7.027 6.146 -18.110 1.00 96.75 202 MET A CA 1
ATOM 1568 C C . MET A 1 202 ? 5.828 5.412 -18.701 1.00 96.75 202 MET A C 1
ATOM 1570 O O . MET A 1 202 ? 5.672 5.350 -19.921 1.00 96.75 202 MET A O 1
ATOM 1574 N N . LEU A 1 203 ? 4.960 4.916 -17.828 1.00 96.81 203 LEU A N 1
ATOM 1575 C CA . LEU A 1 203 ? 3.658 4.364 -18.166 1.00 96.81 203 LEU A CA 1
ATOM 1576 C C . LEU A 1 203 ? 2.565 5.398 -17.894 1.00 96.81 203 LEU A C 1
ATOM 1578 O O . LEU A 1 203 ? 2.355 5.813 -16.747 1.00 96.81 203 LEU A O 1
ATOM 1582 N N . SER A 1 204 ? 1.821 5.740 -18.942 1.00 94.69 204 SER A N 1
ATOM 1583 C CA . SER A 1 204 ? 0.595 6.531 -18.847 1.00 94.69 204 SER A CA 1
ATOM 1584 C C . SER A 1 204 ? -0.622 5.610 -18.869 1.00 94.69 204 SER A C 1
ATOM 1586 O O . SER A 1 204 ? -0.986 5.065 -19.906 1.00 94.69 204 SER A O 1
ATOM 1588 N N . LEU A 1 205 ? -1.265 5.427 -17.713 1.00 89.44 205 LEU A N 1
ATOM 1589 C CA . LEU A 1 205 ? -2.459 4.574 -17.587 1.00 89.44 205 LEU A CA 1
ATOM 1590 C C . LEU A 1 205 ? -3.754 5.259 -18.042 1.00 89.44 205 LEU A C 1
ATOM 1592 O O . LEU A 1 205 ? -4.732 4.579 -18.331 1.00 89.44 205 LEU A O 1
ATOM 1596 N N . PHE A 1 206 ? -3.770 6.593 -18.072 1.00 86.50 206 PHE A N 1
ATOM 1597 C CA . PHE A 1 206 ? -4.980 7.397 -18.284 1.00 86.50 206 PHE A CA 1
ATOM 1598 C C . PHE A 1 206 ? -4.961 8.205 -19.591 1.00 86.50 206 PHE A C 1
ATOM 1600 O O . PHE A 1 206 ? -5.725 9.158 -19.733 1.00 86.50 206 PHE A O 1
ATOM 1607 N N . SER A 1 207 ? -4.072 7.875 -20.530 1.00 86.62 207 SER A N 1
ATOM 1608 C CA . SER A 1 207 ? -4.067 8.483 -21.865 1.00 86.62 207 SER A CA 1
ATOM 1609 C C . SER A 1 207 ? -5.226 7.966 -22.723 1.00 86.62 207 SER A C 1
ATOM 1611 O O . SER A 1 207 ? -5.750 6.879 -22.487 1.00 86.62 207 SER A O 1
ATOM 1613 N N . GLU A 1 208 ? -5.610 8.723 -23.754 1.00 87.12 208 GLU A N 1
ATOM 1614 C CA . GLU A 1 208 ? -6.551 8.248 -24.773 1.00 87.12 208 GLU A CA 1
ATOM 1615 C C . GLU A 1 208 ? -5.907 7.109 -25.581 1.00 87.12 208 GLU A C 1
ATOM 1617 O O . GLU A 1 208 ? -5.157 7.344 -26.526 1.00 87.12 208 GLU A O 1
ATOM 1622 N N . GLY A 1 209 ? -6.150 5.862 -25.173 1.00 86.44 209 GLY A N 1
ATOM 1623 C CA . GLY A 1 209 ? -5.611 4.673 -25.831 1.00 86.44 209 GLY A CA 1
ATOM 1624 C C . GLY A 1 209 ? -5.253 3.550 -24.854 1.00 86.44 209 GLY A C 1
ATOM 1625 O O . GLY A 1 209 ? -5.446 3.691 -23.646 1.00 86.44 209 GLY A O 1
ATOM 1626 N N . PRO A 1 210 ? -4.750 2.411 -25.363 1.00 86.75 210 PRO A N 1
ATOM 1627 C CA . PRO A 1 210 ? -4.200 1.369 -24.506 1.00 86.75 210 PRO A CA 1
ATOM 1628 C C . PRO A 1 210 ? -2.995 1.917 -23.720 1.00 86.75 210 PRO A C 1
ATOM 1630 O O . PRO A 1 210 ? -2.255 2.743 -24.261 1.00 86.75 210 PRO A O 1
ATOM 1633 N N . PRO A 1 211 ? -2.759 1.460 -22.477 1.00 90.38 211 PRO A N 1
ATOM 1634 C CA . PRO A 1 211 ? -1.569 1.838 -21.724 1.00 90.38 211 PRO A CA 1
ATOM 1635 C C . PRO A 1 211 ? -0.297 1.505 -22.504 1.00 90.38 211 PRO A C 1
ATOM 1637 O O . PRO A 1 211 ? -0.145 0.386 -22.996 1.00 90.38 211 PRO A O 1
ATOM 1640 N N . GLN A 1 212 ? 0.611 2.470 -22.616 1.00 93.62 212 GLN A N 1
ATOM 1641 C CA . GLN A 1 212 ? 1.878 2.310 -23.326 1.00 93.62 212 GLN A CA 1
ATOM 1642 C C . GLN A 1 212 ? 3.030 2.873 -22.503 1.00 93.62 212 GLN A C 1
ATOM 1644 O O . GLN A 1 212 ? 2.894 3.897 -21.827 1.00 93.62 212 GLN A O 1
ATOM 1649 N N . TRP A 1 213 ? 4.167 2.187 -22.584 1.00 96.75 213 TRP A N 1
ATOM 1650 C CA . TRP A 1 213 ? 5.427 2.651 -22.025 1.00 96.75 213 TRP A CA 1
ATOM 1651 C C . TRP A 1 213 ? 6.126 3.583 -23.007 1.00 96.75 213 TRP A C 1
ATOM 1653 O O . TRP A 1 213 ? 6.134 3.356 -24.216 1.00 96.75 213 TRP A O 1
ATOM 1663 N N . THR A 1 214 ? 6.721 4.644 -22.476 1.00 95.81 214 THR A N 1
ATOM 1664 C CA . THR A 1 214 ? 7.476 5.639 -23.241 1.00 95.81 214 THR A CA 1
ATOM 1665 C C . THR A 1 214 ? 8.807 5.905 -22.559 1.00 95.81 214 THR A C 1
ATOM 1667 O O . THR A 1 214 ? 8.869 6.060 -21.342 1.00 95.81 214 THR A O 1
ATOM 1670 N N . GLU A 1 215 ? 9.890 5.964 -23.327 1.00 95.19 215 GLU A N 1
ATOM 1671 C CA . GLU A 1 215 ? 11.190 6.370 -22.801 1.00 95.19 215 GLU A CA 1
ATOM 1672 C C . GLU A 1 215 ? 11.209 7.894 -22.628 1.00 95.19 215 GLU A C 1
ATOM 1674 O O . GLU A 1 215 ? 11.004 8.640 -23.586 1.00 95.19 215 GLU A O 1
ATOM 1679 N N . VAL A 1 216 ? 11.435 8.365 -21.400 1.00 94.19 216 VAL A N 1
ATOM 1680 C CA . VAL A 1 216 ? 11.415 9.801 -21.061 1.00 94.19 216 VAL A CA 1
ATOM 1681 C C . VAL A 1 216 ? 12.803 10.372 -20.803 1.00 94.19 216 VAL A C 1
ATOM 1683 O O . VAL A 1 216 ? 13.020 11.570 -20.977 1.00 94.19 216 VAL A O 1
ATOM 1686 N N . ILE A 1 217 ? 13.751 9.536 -20.380 1.00 88.44 217 ILE A N 1
ATOM 1687 C CA . ILE A 1 217 ? 15.147 9.928 -20.191 1.00 88.44 217 ILE A CA 1
ATOM 1688 C C . ILE A 1 217 ? 16.016 8.838 -20.794 1.00 88.44 217 ILE A C 1
ATOM 1690 O O . ILE A 1 217 ? 15.892 7.681 -20.413 1.00 88.44 217 ILE A O 1
ATOM 1694 N N . ASN A 1 218 ? 16.923 9.234 -21.681 1.00 84.06 218 ASN A N 1
ATOM 1695 C CA . ASN A 1 218 ? 17.967 8.385 -22.237 1.00 84.06 218 ASN A CA 1
ATOM 1696 C C . ASN A 1 218 ? 19.325 8.983 -21.861 1.00 84.06 218 ASN A C 1
ATOM 1698 O O . ASN A 1 218 ? 19.946 9.710 -22.639 1.00 84.06 218 ASN A O 1
ATOM 1702 N N . ALA A 1 219 ? 19.726 8.811 -20.604 1.00 73.50 219 ALA A N 1
ATOM 1703 C CA . ALA A 1 219 ? 20.943 9.420 -20.080 1.00 73.50 219 ALA A CA 1
ATOM 1704 C C . ALA A 1 219 ? 21.652 8.440 -19.161 1.00 73.50 219 ALA A C 1
ATOM 1706 O O . ALA A 1 219 ? 21.026 7.863 -18.286 1.00 73.50 219 ALA A O 1
ATOM 1707 N N . SER A 1 220 ? 22.968 8.301 -19.305 1.00 70.81 220 SER A N 1
ATOM 1708 C CA . SER A 1 220 ? 23.766 7.368 -18.509 1.00 70.81 220 SER A CA 1
ATOM 1709 C C . SER A 1 220 ? 23.793 7.730 -17.026 1.00 70.81 220 SER A C 1
ATOM 1711 O O . SER A 1 220 ? 24.694 8.435 -16.563 1.00 70.81 220 SER A O 1
ATOM 1713 N N . PHE A 1 221 ? 22.812 7.252 -16.269 1.00 75.44 221 PHE A N 1
ATOM 1714 C CA . PHE A 1 221 ? 22.835 7.273 -14.819 1.00 75.44 221 PHE A CA 1
ATOM 1715 C C . PHE A 1 221 ? 22.268 5.969 -14.281 1.00 75.44 221 PHE A C 1
ATOM 1717 O O . PHE A 1 221 ? 21.410 5.338 -14.888 1.00 75.44 221 PHE A O 1
ATOM 1724 N N . SER A 1 222 ? 22.765 5.581 -13.115 1.00 79.69 222 SER A N 1
ATOM 1725 C CA . SER A 1 222 ? 22.211 4.461 -12.377 1.00 79.69 222 SER A CA 1
ATOM 1726 C C . SER A 1 222 ? 21.647 4.945 -11.059 1.00 79.69 222 SER A C 1
ATOM 1728 O O . SER A 1 222 ? 22.045 5.993 -10.533 1.00 79.69 222 SER A O 1
ATOM 1730 N N . THR A 1 223 ? 20.659 4.215 -10.567 1.00 86.06 223 THR A N 1
ATOM 1731 C CA . THR A 1 223 ? 19.900 4.594 -9.393 1.00 86.06 223 THR A CA 1
ATOM 1732 C C . THR A 1 223 ? 19.637 3.374 -8.529 1.00 86.06 223 THR A C 1
ATOM 1734 O O . THR A 1 223 ? 19.172 2.342 -8.997 1.00 86.06 223 THR A O 1
ATOM 1737 N N . ASP A 1 224 ? 19.910 3.527 -7.240 1.00 86.75 224 ASP A N 1
ATOM 1738 C CA . ASP A 1 224 ? 19.618 2.520 -6.225 1.00 86.75 224 ASP A CA 1
ATOM 1739 C C . ASP A 1 224 ? 18.254 2.749 -5.574 1.00 86.75 224 ASP A C 1
ATOM 1741 O O . ASP A 1 224 ? 17.720 1.866 -4.905 1.00 86.75 224 ASP A O 1
ATOM 1745 N N . SER A 1 225 ? 17.673 3.939 -5.738 1.00 89.50 225 SER A N 1
ATOM 1746 C CA . SER A 1 225 ? 16.347 4.249 -5.212 1.00 89.50 225 SER A CA 1
ATOM 1747 C C . SER A 1 225 ? 15.713 5.429 -5.932 1.00 89.50 225 SER A C 1
ATOM 1749 O O . SER A 1 225 ? 16.399 6.381 -6.305 1.00 89.50 225 SER A O 1
ATOM 1751 N N . MET A 1 226 ? 14.390 5.381 -6.041 1.00 92.44 226 MET A N 1
ATOM 1752 C CA . MET A 1 226 ? 13.566 6.428 -6.623 1.00 92.44 226 MET A CA 1
ATOM 1753 C C . MET A 1 226 ? 12.420 6.757 -5.668 1.00 92.44 226 MET A C 1
ATOM 1755 O O . MET A 1 226 ? 11.877 5.861 -5.019 1.00 92.44 226 MET A O 1
ATOM 1759 N N . ILE A 1 227 ? 12.081 8.039 -5.541 1.00 94.31 227 ILE A N 1
ATOM 1760 C CA . ILE A 1 227 ? 10.970 8.492 -4.699 1.00 94.31 227 ILE A CA 1
ATOM 1761 C C . ILE A 1 227 ? 10.374 9.792 -5.231 1.00 94.31 227 ILE A C 1
ATOM 1763 O O . ILE A 1 227 ? 11.098 10.671 -5.701 1.00 94.31 227 ILE A O 1
ATOM 1767 N N . SER A 1 228 ? 9.058 9.945 -5.113 1.00 93.25 228 SER A N 1
ATOM 1768 C CA . SER A 1 228 ? 8.383 11.217 -5.339 1.00 93.25 228 SER A CA 1
ATOM 1769 C C . SER A 1 228 ? 8.362 12.045 -4.049 1.00 93.25 228 SER A C 1
ATOM 1771 O O . SER A 1 228 ? 8.034 11.557 -2.965 1.00 93.25 228 SER A O 1
ATOM 1773 N N . PHE A 1 229 ? 8.739 13.320 -4.127 1.00 91.12 229 PHE A N 1
ATOM 1774 C CA . PHE A 1 229 ? 8.721 14.212 -2.971 1.00 91.12 229 PHE A CA 1
ATOM 1775 C C . PHE A 1 229 ? 8.504 15.664 -3.385 1.00 91.12 229 PHE A C 1
ATOM 1777 O O . PHE A 1 229 ? 9.219 16.188 -4.233 1.00 91.12 229 PHE A O 1
ATOM 1784 N N . LYS A 1 230 ? 7.518 16.323 -2.758 1.00 91.19 230 LYS A N 1
ATOM 1785 C CA . LYS A 1 230 ? 7.188 17.748 -2.964 1.00 91.19 230 LYS A CA 1
ATOM 1786 C C . LYS A 1 230 ? 7.076 18.154 -4.447 1.00 91.19 230 LYS A C 1
ATOM 1788 O O . LYS A 1 230 ? 7.511 19.232 -4.829 1.00 91.19 230 LYS A O 1
ATOM 1793 N N . GLY A 1 231 ? 6.469 17.300 -5.272 1.00 90.38 231 GLY A N 1
ATOM 1794 C CA . GLY A 1 231 ? 6.283 17.585 -6.699 1.00 90.38 231 GLY A CA 1
ATOM 1795 C C . GLY A 1 231 ? 7.526 17.355 -7.562 1.00 90.38 231 GLY A C 1
ATOM 1796 O O . GLY A 1 231 ? 7.533 17.771 -8.715 1.00 90.38 231 GLY A O 1
ATOM 1797 N N . SER A 1 232 ? 8.542 16.665 -7.043 1.00 91.06 232 SER A N 1
ATOM 1798 C CA . SER A 1 232 ? 9.720 16.236 -7.799 1.00 91.06 232 SER A CA 1
ATOM 1799 C C . SER A 1 232 ? 9.889 14.719 -7.726 1.00 91.06 232 SER A C 1
ATOM 1801 O O . SER A 1 232 ? 9.551 14.098 -6.716 1.00 91.06 232 SER A O 1
ATOM 1803 N N . LEU A 1 233 ? 10.458 14.134 -8.779 1.00 92.38 233 LEU A N 1
ATOM 1804 C CA . LEU A 1 233 ? 10.943 12.756 -8.779 1.00 92.38 233 LEU A CA 1
ATOM 1805 C C . LEU A 1 233 ? 12.442 12.774 -8.474 1.00 92.38 233 LEU A C 1
ATOM 1807 O O . LEU A 1 233 ? 13.217 13.428 -9.173 1.00 92.38 233 LEU A O 1
ATOM 1811 N N . LEU A 1 234 ? 12.840 12.113 -7.391 1.00 91.56 234 LEU A N 1
ATOM 1812 C CA . LEU A 1 234 ? 14.215 12.081 -6.911 1.00 91.56 234 LEU A CA 1
ATOM 1813 C C . LEU A 1 234 ? 14.815 10.701 -7.153 1.00 91.56 234 LEU A C 1
ATOM 1815 O O . LEU A 1 234 ? 14.215 9.685 -6.806 1.00 91.56 234 LEU A O 1
ATOM 1819 N N . PHE A 1 235 ? 16.038 10.693 -7.673 1.00 89.69 235 PHE A N 1
ATOM 1820 C CA . PHE A 1 235 ? 16.863 9.505 -7.856 1.00 89.69 235 PHE A CA 1
ATOM 1821 C C . PHE A 1 235 ? 18.047 9.586 -6.899 1.00 89.69 235 PHE A C 1
ATOM 1823 O O . PHE A 1 235 ? 18.695 10.633 -6.804 1.00 89.69 235 PHE A O 1
ATOM 1830 N N . ALA A 1 236 ? 18.350 8.494 -6.205 1.00 87.00 236 ALA A N 1
ATOM 1831 C CA . ALA A 1 236 ? 19.569 8.387 -5.411 1.00 87.00 236 ALA A CA 1
ATOM 1832 C C . ALA A 1 236 ? 20.406 7.189 -5.860 1.00 87.00 236 ALA A C 1
ATOM 1834 O O . ALA A 1 236 ? 19.869 6.173 -6.304 1.00 87.00 236 ALA A O 1
ATOM 1835 N N . LYS A 1 237 ? 21.728 7.323 -5.719 1.00 83.25 237 LYS A N 1
ATOM 1836 C CA . LYS A 1 237 ? 22.724 6.278 -5.970 1.00 83.25 237 LYS A CA 1
ATOM 1837 C C . LYS A 1 237 ? 23.637 6.140 -4.749 1.00 83.25 237 LYS A C 1
ATOM 1839 O O . LYS A 1 237 ? 24.281 7.098 -4.315 1.00 83.25 237 LYS A O 1
ATOM 1844 N N . SER A 1 238 ? 23.691 4.942 -4.199 1.00 69.69 238 SER A N 1
ATOM 1845 C CA . SER A 1 238 ? 24.595 4.455 -3.173 1.00 69.69 238 SER A CA 1
ATOM 1846 C C . SER A 1 238 ? 25.960 4.123 -3.795 1.00 69.69 238 SER A C 1
ATOM 1848 O O . SER A 1 238 ? 26.272 2.993 -4.143 1.00 69.69 238 SER A O 1
ATOM 1850 N N . ARG A 1 239 ? 26.818 5.151 -3.846 1.00 58.78 239 ARG A N 1
ATOM 1851 C CA . ARG A 1 239 ? 28.270 5.116 -4.136 1.00 58.78 239 ARG A CA 1
ATOM 1852 C C . ARG A 1 239 ? 28.683 4.999 -5.611 1.00 58.78 239 ARG A C 1
ATOM 1854 O O . ARG A 1 239 ? 28.894 3.927 -6.158 1.00 58.78 239 ARG A O 1
ATOM 1861 N N . CYS A 1 240 ? 29.119 6.137 -6.147 1.00 46.56 240 CYS A N 1
ATOM 1862 C CA . CYS A 1 240 ? 30.427 6.169 -6.805 1.00 46.56 240 CYS A CA 1
ATOM 1863 C C . CYS A 1 240 ? 31.516 6.178 -5.715 1.00 46.56 240 CYS A C 1
ATOM 1865 O O . CYS A 1 240 ? 31.407 6.942 -4.753 1.00 46.56 240 CYS A O 1
ATOM 1867 N N . LEU A 1 241 ? 32.603 5.414 -5.887 1.00 45.00 241 LEU A N 1
ATOM 1868 C CA . LEU A 1 241 ? 33.798 5.336 -5.011 1.00 45.00 241 LEU A CA 1
ATOM 1869 C C . LEU A 1 241 ? 34.505 6.690 -4.714 1.00 45.00 241 LEU A C 1
ATOM 1871 O O . LEU A 1 241 ? 35.564 6.717 -4.095 1.00 45.00 241 LEU A O 1
ATOM 1875 N N . LYS A 1 242 ? 33.938 7.828 -5.137 1.00 48.75 242 LYS A N 1
ATOM 1876 C CA . LYS A 1 242 ? 34.461 9.194 -4.960 1.00 48.75 242 LYS A CA 1
ATOM 1877 C C . LYS A 1 242 ? 33.491 10.172 -4.269 1.00 48.75 242 LYS A C 1
ATOM 1879 O O . LYS A 1 242 ? 33.702 11.377 -4.345 1.00 48.75 242 LYS A O 1
ATOM 1884 N N . GLY A 1 243 ? 32.463 9.684 -3.570 1.00 37.41 243 GLY A N 1
ATOM 1885 C CA . GLY A 1 243 ? 31.740 10.482 -2.564 1.00 37.41 243 GLY A CA 1
ATOM 1886 C C . GLY A 1 243 ? 30.804 11.582 -3.085 1.00 37.41 243 GLY A C 1
ATOM 1887 O O . GLY A 1 243 ? 30.528 12.525 -2.350 1.00 37.41 243 GLY A O 1
ATOM 1888 N N . ILE A 1 244 ? 30.294 11.479 -4.317 1.00 39.94 244 ILE A N 1
ATOM 1889 C CA . ILE A 1 244 ? 29.302 12.423 -4.857 1.00 39.94 244 ILE A CA 1
ATOM 1890 C C . ILE A 1 244 ? 27.978 11.683 -5.064 1.00 39.94 244 ILE A C 1
ATOM 1892 O O . ILE A 1 244 ? 27.905 10.743 -5.851 1.00 39.94 244 ILE A O 1
ATOM 1896 N N . CYS A 1 245 ? 26.941 12.109 -4.340 1.00 40.41 245 CYS A N 1
ATOM 1897 C CA . CYS A 1 245 ? 25.555 11.767 -4.652 1.00 40.41 245 CYS A CA 1
ATOM 1898 C C . CYS A 1 245 ? 25.092 12.710 -5.767 1.00 40.41 245 CYS A C 1
ATOM 1900 O O . CYS A 1 245 ? 25.127 13.928 -5.585 1.00 40.41 245 CYS A O 1
ATOM 1902 N N . HIS A 1 246 ? 24.679 12.172 -6.912 1.00 39.09 246 HIS A N 1
ATOM 1903 C CA . HIS A 1 246 ? 24.026 12.966 -7.948 1.00 39.09 246 HIS A CA 1
ATOM 1904 C C . HIS A 1 246 ? 22.521 12.969 -7.689 1.00 39.09 246 HIS A C 1
ATOM 1906 O O 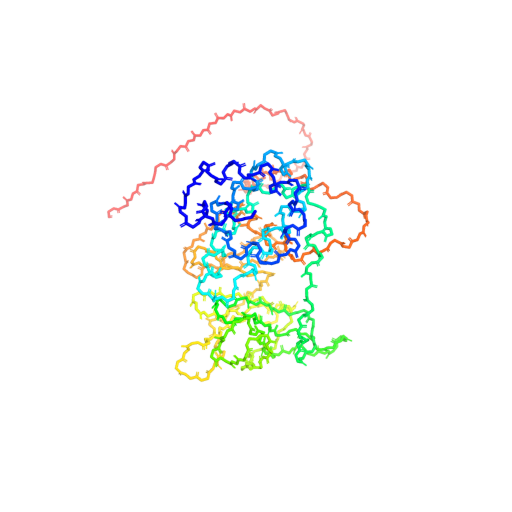. HIS A 1 246 ? 21.898 11.914 -7.667 1.00 39.09 246 HIS A O 1
ATOM 1912 N N . PHE A 1 247 ? 21.955 14.158 -7.490 1.00 42.97 247 PHE A N 1
ATOM 1913 C CA . PHE A 1 247 ? 20.513 14.374 -7.495 1.00 42.97 247 PHE A CA 1
ATOM 1914 C C . PHE A 1 247 ? 20.149 14.956 -8.856 1.00 42.97 247 PHE A C 1
ATOM 1916 O O . PHE A 1 247 ? 20.528 16.087 -9.165 1.00 42.97 247 PHE A O 1
ATOM 1923 N N . VAL A 1 248 ? 19.443 14.186 -9.677 1.00 39.41 248 VAL A N 1
ATOM 1924 C CA . VAL A 1 248 ? 18.800 14.720 -10.879 1.00 39.41 248 VAL A CA 1
ATOM 1925 C C . VAL A 1 248 ? 17.367 15.040 -10.483 1.00 39.41 248 VAL A C 1
ATOM 1927 O O . VAL A 1 248 ? 16.562 14.139 -10.291 1.00 39.41 248 VAL A O 1
ATOM 1930 N N . ALA A 1 249 ? 17.076 16.324 -10.286 1.00 36.28 249 ALA A N 1
ATOM 1931 C CA . ALA A 1 249 ? 15.717 16.816 -10.121 1.00 36.28 249 ALA A CA 1
ATOM 1932 C C . ALA A 1 249 ? 15.288 17.428 -11.455 1.00 36.28 249 ALA A C 1
ATOM 1934 O O . ALA A 1 249 ? 15.719 18.530 -11.801 1.00 36.28 249 ALA A O 1
ATOM 1935 N N . THR A 1 250 ? 14.455 16.729 -12.219 1.00 35.66 250 THR A N 1
ATOM 1936 C CA . THR A 1 250 ? 13.686 17.388 -13.273 1.00 35.66 250 THR A CA 1
ATOM 1937 C C . THR A 1 250 ? 12.525 18.114 -12.588 1.00 35.66 250 THR A C 1
ATOM 1939 O O . THR A 1 250 ? 11.662 17.506 -11.964 1.00 35.66 250 THR A O 1
ATOM 1942 N N . ASN A 1 251 ? 12.589 19.447 -12.645 1.00 28.84 251 ASN A N 1
ATOM 1943 C CA . ASN A 1 251 ? 11.798 20.444 -11.910 1.00 28.84 251 ASN A CA 1
ATOM 1944 C C . ASN A 1 251 ? 12.126 20.592 -10.409 1.00 28.84 251 ASN A C 1
ATOM 1946 O O . ASN A 1 251 ? 11.496 20.028 -9.521 1.00 28.84 251 ASN A O 1
ATOM 1950 N N . ALA A 1 252 ? 13.152 21.427 -10.193 1.00 25.41 252 ALA A N 1
ATOM 1951 C CA . ALA A 1 252 ? 13.411 22.326 -9.067 1.00 25.41 252 ALA A CA 1
ATOM 1952 C C . ALA A 1 252 ? 13.017 21.852 -7.658 1.00 25.41 252 ALA A C 1
ATOM 1954 O O . ALA A 1 252 ? 11.952 22.205 -7.164 1.00 25.41 252 ALA A O 1
ATOM 1955 N N . SER A 1 253 ? 13.955 21.196 -6.964 1.00 28.75 253 SER A N 1
ATOM 1956 C CA . SER A 1 253 ? 14.337 21.504 -5.570 1.00 28.75 253 SER A CA 1
ATOM 1957 C C . SER A 1 253 ? 15.497 20.609 -5.123 1.00 28.75 253 SER A C 1
ATOM 1959 O O . SER A 1 253 ? 15.356 19.393 -5.035 1.00 28.75 253 SER A O 1
ATOM 1961 N N . ILE A 1 254 ? 16.648 21.204 -4.792 1.00 29.11 254 ILE A N 1
ATOM 1962 C CA . ILE A 1 254 ? 17.712 20.511 -4.053 1.00 29.11 254 ILE A CA 1
ATOM 1963 C C . ILE A 1 254 ? 17.239 20.414 -2.602 1.00 29.11 254 ILE A C 1
ATOM 1965 O O . ILE A 1 254 ? 17.278 21.394 -1.860 1.00 29.11 254 ILE A O 1
ATOM 1969 N N . VAL A 1 255 ? 16.755 19.242 -2.200 1.00 36.22 255 VAL A N 1
ATOM 1970 C CA . VAL A 1 255 ? 16.390 18.982 -0.805 1.00 36.22 255 VAL A CA 1
ATOM 1971 C C . VAL A 1 255 ? 17.658 18.611 -0.038 1.00 36.22 255 VAL A C 1
ATOM 1973 O O . VAL A 1 255 ? 18.435 17.756 -0.460 1.00 36.22 255 VAL A O 1
ATOM 1976 N N . ASN A 1 256 ? 17.887 19.291 1.086 1.00 34.78 256 ASN A N 1
ATOM 1977 C CA . ASN A 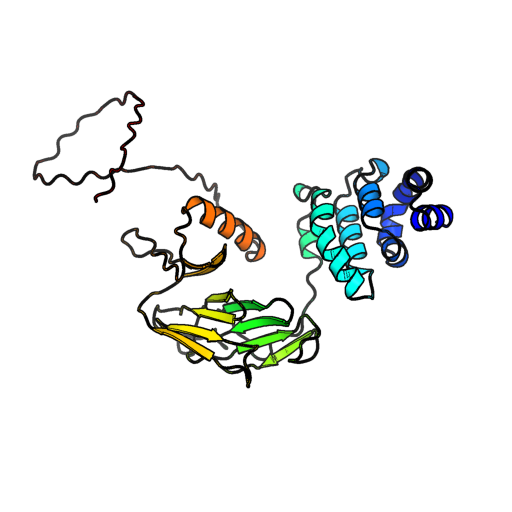1 256 ? 19.011 19.046 1.985 1.00 34.78 256 ASN A CA 1
ATOM 1978 C C . ASN A 1 256 ? 19.055 17.559 2.382 1.00 34.78 256 ASN A C 1
ATOM 1980 O O . ASN A 1 256 ? 18.034 16.989 2.771 1.00 34.78 256 ASN A O 1
ATOM 1984 N N . SER A 1 257 ? 20.240 16.944 2.313 1.00 42.25 257 SER A N 1
ATOM 1985 C CA . SER A 1 257 ? 20.441 15.506 2.529 1.00 42.25 257 SER A CA 1
ATOM 1986 C C . SER A 1 257 ? 19.805 14.999 3.829 1.00 42.25 257 SER A C 1
ATOM 1988 O O . SER A 1 257 ? 19.278 13.892 3.847 1.00 42.25 257 SER A O 1
ATOM 1990 N N . LYS A 1 258 ? 19.756 15.816 4.892 1.00 35.25 258 LYS A N 1
ATOM 1991 C CA . LYS A 1 258 ? 19.134 15.454 6.179 1.00 35.25 258 LYS A CA 1
ATOM 1992 C C . LYS A 1 258 ? 17.625 15.169 6.102 1.00 35.25 258 LYS A C 1
ATOM 1994 O O . LYS A 1 258 ? 17.168 14.260 6.788 1.00 35.25 258 LYS A O 1
ATOM 1999 N N . GLU A 1 259 ? 16.855 15.898 5.291 1.00 37.91 259 GLU A N 1
ATOM 2000 C CA . GLU A 1 259 ? 15.401 15.669 5.176 1.00 37.91 259 GLU A CA 1
ATOM 2001 C C . GLU A 1 259 ? 15.095 14.381 4.398 1.00 37.91 259 GLU A C 1
ATOM 2003 O O . GLU A 1 259 ? 14.184 13.637 4.759 1.00 37.91 259 GLU A O 1
ATOM 2008 N N . VAL A 1 260 ? 15.913 14.068 3.389 1.00 42.84 260 VAL A N 1
ATOM 2009 C CA . VAL A 1 260 ? 15.779 12.858 2.562 1.00 42.84 260 VAL A CA 1
ATOM 2010 C C . VAL A 1 260 ? 16.028 11.586 3.387 1.00 42.84 260 VAL A C 1
ATOM 2012 O O . VAL A 1 260 ? 15.288 10.612 3.255 1.00 42.84 260 VAL A O 1
ATOM 2015 N N . TRP A 1 261 ? 17.000 11.604 4.309 1.00 34.91 261 TRP A N 1
ATOM 2016 C CA . TRP A 1 261 ? 17.297 10.456 5.181 1.00 34.91 261 TRP A CA 1
ATOM 2017 C C . TRP A 1 261 ? 16.180 10.145 6.190 1.00 34.91 261 TRP A C 1
ATOM 2019 O O . TRP A 1 261 ? 15.916 8.975 6.466 1.00 34.91 261 TRP A O 1
ATOM 2029 N N . ILE A 1 262 ? 15.480 11.163 6.705 1.00 38.47 262 ILE A N 1
ATOM 2030 C CA . ILE A 1 262 ? 14.342 10.972 7.625 1.00 38.47 262 ILE A CA 1
ATOM 2031 C C . ILE A 1 262 ? 13.160 10.311 6.898 1.00 38.47 262 ILE A C 1
ATOM 2033 O O . ILE A 1 262 ? 12.466 9.469 7.471 1.00 38.47 262 ILE A O 1
ATOM 2037 N N . ILE A 1 263 ? 12.950 10.653 5.626 1.00 39.66 263 ILE A N 1
ATOM 2038 C CA . ILE A 1 263 ? 11.878 10.091 4.794 1.00 39.66 263 ILE A CA 1
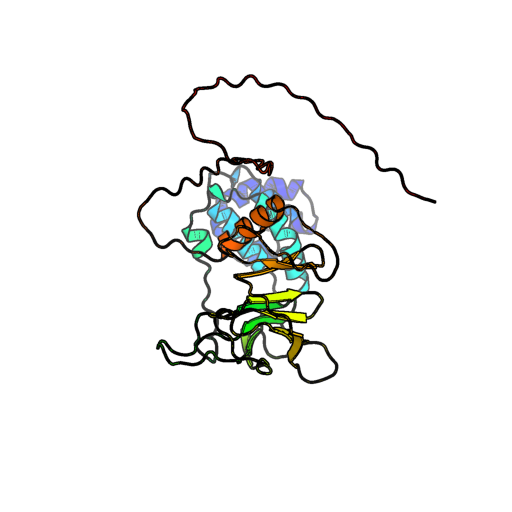ATOM 2039 C C . ILE A 1 263 ? 12.206 8.645 4.394 1.00 39.66 263 ILE A C 1
ATOM 2041 O O . ILE A 1 263 ? 11.345 7.770 4.507 1.00 39.66 263 ILE A O 1
ATOM 2045 N N . ALA A 1 264 ? 13.462 8.365 4.025 1.00 37.38 264 ALA A N 1
ATOM 2046 C CA . ALA A 1 264 ? 13.930 7.008 3.736 1.00 37.38 264 ALA A CA 1
ATOM 2047 C C . ALA A 1 264 ? 13.781 6.074 4.952 1.00 37.38 264 ALA A C 1
ATOM 2049 O O . ALA A 1 264 ? 13.292 4.955 4.809 1.00 37.38 264 ALA A O 1
ATOM 2050 N N . ALA A 1 265 ? 14.105 6.551 6.161 1.00 33.78 265 ALA A N 1
ATOM 2051 C CA . ALA A 1 265 ? 13.960 5.776 7.395 1.00 33.78 265 ALA A CA 1
ATOM 2052 C C . ALA A 1 265 ? 12.496 5.416 7.723 1.00 33.78 265 ALA A C 1
ATOM 2054 O O . ALA A 1 265 ? 12.234 4.331 8.242 1.00 33.78 265 ALA A O 1
ATOM 2055 N N . ARG A 1 266 ? 11.533 6.287 7.383 1.00 34.78 266 ARG A N 1
ATOM 2056 C CA . ARG A 1 266 ? 10.097 6.023 7.591 1.00 34.78 266 ARG A CA 1
ATOM 2057 C C . ARG A 1 266 ? 9.518 5.019 6.589 1.00 34.78 266 ARG A C 1
ATOM 2059 O O . ARG A 1 266 ? 8.680 4.215 6.977 1.00 34.78 266 ARG A O 1
ATOM 2066 N N . LYS A 1 267 ? 9.982 5.019 5.331 1.00 36.81 267 LYS A N 1
ATOM 2067 C CA . LYS A 1 267 ? 9.537 4.054 4.299 1.00 36.81 267 LYS A CA 1
ATOM 2068 C C . LYS A 1 267 ? 10.201 2.672 4.490 1.00 36.81 267 LYS A C 1
ATOM 2070 O O . LYS A 1 267 ? 9.550 1.652 4.296 1.00 36.81 267 LYS A O 1
ATOM 2075 N N . LEU A 1 268 ? 11.455 2.616 4.964 1.00 32.31 268 LEU A N 1
ATOM 2076 C CA . LEU A 1 268 ? 12.187 1.363 5.245 1.00 32.31 268 LEU A CA 1
ATOM 2077 C C . LEU A 1 268 ? 11.638 0.560 6.436 1.00 32.31 268 LEU A C 1
ATOM 2079 O O . LEU A 1 268 ? 11.731 -0.667 6.422 1.00 32.31 268 LEU A O 1
ATOM 2083 N N . GLN A 1 269 ? 11.008 1.208 7.424 1.00 31.64 269 GLN A N 1
ATOM 2084 C CA . GLN A 1 269 ? 10.314 0.503 8.514 1.00 31.64 269 GLN A CA 1
ATOM 2085 C C . GLN A 1 269 ? 9.137 -0.365 8.034 1.00 31.64 269 GLN A C 1
ATOM 2087 O O . GLN A 1 269 ? 8.745 -1.278 8.753 1.00 31.64 269 GLN A O 1
ATOM 2092 N N . PHE A 1 270 ? 8.611 -0.125 6.827 1.00 31.19 270 PHE A N 1
ATOM 2093 C CA . PHE A 1 270 ? 7.517 -0.907 6.243 1.00 31.19 270 PHE A CA 1
ATOM 2094 C C . PHE A 1 270 ? 7.976 -2.099 5.385 1.00 31.19 270 PHE A C 1
ATOM 2096 O O . PHE A 1 270 ? 7.158 -2.964 5.091 1.00 31.19 270 PHE A O 1
ATOM 2103 N N . ILE A 1 271 ? 9.253 -2.172 4.983 1.00 31.34 271 ILE A N 1
ATOM 2104 C CA . ILE A 1 271 ? 9.710 -3.129 3.951 1.00 31.34 271 ILE A CA 1
ATOM 2105 C C . ILE A 1 271 ? 10.623 -4.235 4.513 1.00 31.34 271 ILE A C 1
ATOM 2107 O O . ILE A 1 271 ? 10.733 -5.299 3.910 1.00 31.34 271 ILE A O 1
ATOM 2111 N N . ILE A 1 272 ? 11.247 -4.056 5.684 1.00 27.98 272 ILE A N 1
ATOM 2112 C CA . ILE A 1 272 ? 12.206 -5.039 6.220 1.00 27.98 272 ILE A CA 1
ATOM 2113 C C . ILE A 1 272 ? 11.689 -5.661 7.523 1.00 27.98 272 ILE A C 1
ATOM 2115 O O . ILE A 1 272 ? 11.809 -5.084 8.603 1.00 27.98 272 ILE A O 1
ATOM 2119 N N . GLY A 1 273 ? 11.161 -6.884 7.428 1.00 28.52 273 GLY A N 1
ATOM 2120 C CA . GLY A 1 273 ? 11.026 -7.779 8.579 1.00 28.52 273 GLY A CA 1
ATOM 2121 C C . GLY A 1 273 ? 12.411 -8.236 9.072 1.00 28.52 273 GLY A C 1
ATOM 2122 O O . GLY A 1 273 ? 13.285 -8.517 8.247 1.00 28.52 273 GLY A O 1
ATOM 2123 N N . PRO A 1 274 ? 12.667 -8.323 10.391 1.00 36.50 274 PRO A N 1
ATOM 2124 C CA . PRO A 1 274 ? 13.996 -8.649 10.887 1.00 36.50 274 PRO A CA 1
ATOM 2125 C C . PRO A 1 274 ? 14.238 -10.163 10.811 1.00 36.50 274 PRO A C 1
ATOM 2127 O O . PRO A 1 274 ? 13.611 -10.937 11.535 1.00 36.50 274 PRO A O 1
ATOM 2130 N N . ARG A 1 275 ? 15.196 -10.599 9.983 1.00 33.78 275 ARG A N 1
ATOM 2131 C CA . ARG A 1 275 ? 15.876 -11.887 10.200 1.00 33.78 275 ARG A CA 1
ATOM 2132 C C . ARG A 1 275 ? 16.918 -11.709 11.300 1.00 33.78 275 ARG A C 1
ATOM 2134 O O . ARG A 1 275 ? 17.631 -10.712 11.345 1.00 33.78 275 ARG A O 1
ATOM 2141 N N . GLY A 1 276 ? 16.911 -12.651 12.236 1.00 32.12 276 GLY A N 1
ATOM 2142 C CA . GLY A 1 276 ? 17.552 -12.513 13.532 1.00 32.12 276 GLY A CA 1
ATOM 2143 C C . GLY A 1 276 ? 19.058 -12.781 13.584 1.00 32.12 276 GLY A C 1
ATOM 2144 O O . GLY A 1 276 ? 19.606 -13.533 12.786 1.00 32.12 276 GLY A O 1
ATOM 2145 N N . LYS A 1 277 ? 19.593 -12.248 14.691 1.00 35.06 277 LYS A N 1
ATOM 2146 C CA . LYS A 1 277 ? 20.805 -12.575 15.463 1.00 35.06 277 LYS A CA 1
ATOM 2147 C C . LYS A 1 277 ? 22.152 -11.972 15.024 1.00 35.06 277 LYS A C 1
ATOM 2149 O O . LYS A 1 277 ? 22.696 -12.343 13.996 1.00 35.06 277 LYS A O 1
ATOM 2154 N N . THR A 1 278 ? 22.652 -11.148 15.967 1.00 37.41 278 THR A N 1
ATOM 2155 C CA . THR A 1 278 ? 24.049 -10.801 16.332 1.00 37.41 278 THR A CA 1
ATOM 2156 C C . THR A 1 278 ? 24.837 -10.094 15.228 1.00 37.41 278 THR A C 1
ATOM 2158 O O . THR A 1 278 ? 25.125 -10.700 14.210 1.00 37.41 278 THR A O 1
ATOM 2161 N N . ASP A 1 279 ? 25.131 -8.793 15.291 1.00 28.66 279 ASP A N 1
ATOM 2162 C CA . ASP A 1 279 ? 25.692 -8.008 16.398 1.00 28.66 279 ASP A CA 1
ATOM 2163 C C . ASP A 1 279 ? 25.168 -6.559 16.416 1.00 28.66 279 ASP A C 1
ATOM 2165 O O . ASP A 1 279 ? 24.528 -6.092 15.471 1.00 28.66 279 ASP A O 1
ATOM 2169 N N . ASP A 1 280 ? 25.436 -5.863 17.520 1.00 31.25 280 ASP A N 1
ATOM 2170 C CA . ASP A 1 280 ? 25.076 -4.475 17.803 1.00 31.25 280 ASP A CA 1
ATOM 2171 C C . ASP A 1 280 ? 25.268 -3.524 16.608 1.00 31.25 280 ASP A C 1
ATOM 2173 O O . ASP A 1 280 ? 26.371 -3.069 16.311 1.00 31.25 280 ASP A O 1
ATOM 2177 N N . PHE A 1 281 ? 24.165 -3.119 15.976 1.00 25.47 281 PHE A N 1
ATOM 2178 C CA . PHE A 1 281 ? 24.110 -1.871 15.218 1.00 25.47 281 PHE A CA 1
ATOM 2179 C C . PHE A 1 281 ? 23.516 -0.776 16.104 1.00 25.47 281 PHE A C 1
ATOM 2181 O O . PHE A 1 281 ? 22.374 -0.344 15.935 1.00 25.47 281 PHE A O 1
ATOM 2188 N N . LEU A 1 282 ? 24.324 -0.286 17.046 1.00 22.17 282 LEU A N 1
ATOM 2189 C CA . LEU A 1 282 ? 24.201 1.106 17.462 1.00 22.17 282 LEU A CA 1
ATOM 2190 C C . LEU A 1 282 ? 24.705 1.940 16.278 1.00 22.17 282 LEU A C 1
ATOM 2192 O O . LEU A 1 282 ? 25.908 2.057 16.052 1.00 22.17 282 LEU A O 1
ATOM 2196 N N . ILE A 1 283 ? 23.793 2.490 15.474 1.00 24.41 283 ILE A N 1
ATOM 2197 C CA . ILE A 1 283 ? 24.169 3.505 14.487 1.00 24.41 283 ILE A CA 1
ATOM 2198 C C . ILE A 1 283 ? 24.447 4.800 15.262 1.00 24.41 283 ILE A C 1
ATOM 2200 O O . ILE A 1 283 ? 23.605 5.692 15.361 1.00 24.41 283 ILE A O 1
ATOM 2204 N N . GLU A 1 284 ? 25.638 4.892 15.845 1.00 21.53 284 GLU A N 1
ATOM 2205 C CA . GLU A 1 284 ? 26.175 6.130 16.393 1.00 21.53 284 GLU A CA 1
ATOM 2206 C C . GLU A 1 284 ? 26.735 6.955 15.219 1.00 21.53 284 GLU A C 1
ATOM 2208 O O . GLU A 1 284 ? 27.878 6.796 14.788 1.00 21.53 284 GLU A O 1
ATOM 2213 N N . VAL A 1 285 ? 25.894 7.803 14.613 1.00 24.33 285 VAL A N 1
ATOM 2214 C CA . VAL A 1 285 ? 26.327 8.687 13.517 1.00 24.33 285 VAL A CA 1
ATOM 2215 C C . VAL A 1 285 ? 27.091 9.874 14.101 1.00 24.33 285 VAL A C 1
ATOM 2217 O O . VAL A 1 285 ? 26.536 10.950 14.328 1.00 24.33 285 VAL A O 1
ATOM 2220 N N . ASN A 1 286 ? 28.392 9.690 14.315 1.00 19.95 286 ASN A N 1
ATOM 2221 C CA . ASN A 1 286 ? 29.314 10.792 14.562 1.00 19.95 286 ASN A CA 1
ATOM 2222 C C . ASN A 1 286 ? 29.473 11.633 13.280 1.00 19.95 286 ASN A C 1
ATOM 2224 O O . ASN A 1 286 ? 30.060 11.200 12.287 1.00 19.95 286 ASN A O 1
ATOM 2228 N N . MET A 1 287 ? 28.931 12.855 13.291 1.00 22.11 287 MET A N 1
ATOM 2229 C CA . MET A 1 287 ? 29.131 13.848 12.230 1.00 22.11 287 MET A CA 1
ATOM 2230 C C . MET A 1 287 ? 30.565 14.396 12.292 1.00 22.11 287 MET A C 1
ATOM 2232 O O . MET A 1 287 ? 30.863 15.258 13.114 1.00 22.11 287 MET A O 1
ATOM 2236 N N . VAL A 1 288 ? 31.445 13.953 11.390 1.00 20.28 288 VAL A N 1
ATOM 2237 C CA . VAL A 1 288 ? 32.754 14.590 11.165 1.00 20.28 288 VAL A CA 1
ATOM 2238 C C . VAL A 1 288 ? 32.699 15.406 9.874 1.00 20.28 288 VAL A C 1
ATOM 2240 O O . VAL A 1 288 ? 32.632 14.855 8.778 1.00 20.28 288 VAL A O 1
ATOM 2243 N N . TYR A 1 289 ? 32.749 16.734 9.993 1.00 23.00 289 TYR A N 1
ATOM 2244 C CA . TYR A 1 289 ? 32.993 17.630 8.861 1.00 23.00 289 TYR A CA 1
ATOM 2245 C C . TYR A 1 289 ? 34.504 17.755 8.634 1.00 23.00 289 TYR A C 1
ATOM 2247 O O . TYR A 1 289 ? 35.191 18.430 9.398 1.00 23.00 289 TYR A O 1
ATOM 2255 N N . THR A 1 290 ? 35.041 17.167 7.565 1.00 22.89 290 THR A N 1
ATOM 2256 C CA . THR A 1 290 ? 36.391 17.504 7.088 1.00 22.89 290 THR A CA 1
ATOM 2257 C C . THR A 1 290 ? 36.301 18.556 5.985 1.00 22.89 290 THR A C 1
ATOM 2259 O O . THR A 1 290 ? 35.884 18.302 4.859 1.00 22.89 290 THR A O 1
ATOM 2262 N N . LYS A 1 291 ? 36.701 19.790 6.311 1.00 25.09 291 LYS A N 1
ATOM 2263 C CA . LYS A 1 291 ? 36.864 20.879 5.339 1.00 25.09 291 LYS A CA 1
ATOM 2264 C C . LYS A 1 291 ? 38.239 20.742 4.683 1.00 25.09 291 LYS A C 1
ATOM 2266 O O . LYS A 1 291 ? 39.229 21.244 5.207 1.00 25.09 291 LYS A O 1
ATOM 2271 N N . THR A 1 292 ? 38.332 20.057 3.546 1.00 25.05 292 THR A N 1
ATOM 2272 C CA . THR A 1 292 ? 39.604 19.950 2.815 1.00 25.05 292 THR A CA 1
ATOM 2273 C C . THR A 1 292 ? 39.847 21.226 2.004 1.00 25.05 292 THR A C 1
ATOM 2275 O O . THR A 1 292 ? 39.275 21.427 0.934 1.00 25.05 292 THR A O 1
ATOM 2278 N N . LYS A 1 293 ? 40.699 22.122 2.515 1.00 26.28 293 LYS A N 1
ATOM 2279 C CA . LYS A 1 293 ? 41.216 23.272 1.760 1.00 26.28 293 LYS A CA 1
ATOM 2280 C C . LYS A 1 293 ? 42.363 22.768 0.876 1.00 26.28 293 LYS A C 1
ATOM 2282 O O . LYS A 1 293 ? 43.376 22.299 1.382 1.00 26.28 293 LYS A O 1
ATOM 2287 N N . ARG A 1 294 ? 42.193 22.821 -0.445 1.00 27.62 294 ARG A N 1
ATOM 2288 C CA . ARG A 1 294 ? 43.218 22.420 -1.420 1.00 27.62 294 ARG A CA 1
ATOM 2289 C C . ARG A 1 294 ? 44.285 23.523 -1.488 1.00 27.62 294 ARG A C 1
ATOM 2291 O O . ARG A 1 294 ? 44.035 24.562 -2.091 1.00 27.62 294 ARG A O 1
ATOM 2298 N N . SER A 1 295 ? 45.458 23.318 -0.891 1.00 29.03 295 SER A N 1
ATOM 2299 C CA . SER A 1 295 ? 46.671 24.076 -1.231 1.00 29.03 295 SER A CA 1
ATOM 2300 C C . SER A 1 295 ? 47.663 23.141 -1.923 1.00 29.03 295 SER A C 1
ATOM 2302 O O . SER A 1 295 ? 47.899 22.015 -1.490 1.00 29.03 295 SER A O 1
ATOM 2304 N N . ARG A 1 296 ? 48.198 23.581 -3.065 1.00 38.19 296 ARG A N 1
ATOM 2305 C CA . ARG A 1 296 ? 49.339 22.932 -3.716 1.00 38.19 296 ARG A CA 1
ATOM 2306 C C . ARG A 1 296 ? 50.588 23.256 -2.896 1.00 38.19 296 ARG A C 1
ATOM 2308 O O . ARG A 1 296 ? 50.870 24.430 -2.682 1.00 38.19 296 ARG A O 1
ATOM 2315 N N . GLY A 1 297 ? 51.334 22.235 -2.491 1.00 30.58 297 GLY A N 1
ATOM 2316 C CA . GLY A 1 297 ? 52.658 22.389 -1.893 1.00 30.58 297 GLY A CA 1
ATOM 2317 C C . GLY A 1 297 ? 53.274 21.032 -1.567 1.00 30.58 297 GLY A C 1
ATOM 2318 O O . GLY A 1 297 ? 52.771 20.319 -0.708 1.00 30.58 297 GLY A O 1
ATOM 2319 N N . TYR A 1 298 ? 54.340 20.670 -2.280 1.00 34.19 298 TYR A N 1
ATOM 2320 C CA . TYR A 1 298 ? 55.235 19.568 -1.922 1.00 34.19 298 TYR A CA 1
ATOM 2321 C C . TYR A 1 298 ? 55.978 19.919 -0.621 1.00 34.19 298 TYR A C 1
ATOM 2323 O O . TYR A 1 298 ? 56.523 21.015 -0.520 1.00 34.19 298 TYR A O 1
ATOM 2331 N N . GLY A 1 299 ? 56.043 19.002 0.348 1.00 29.66 299 GLY A N 1
ATOM 2332 C CA . GLY A 1 299 ? 56.860 19.175 1.555 1.00 29.66 299 GLY A CA 1
ATOM 2333 C C . GLY A 1 299 ? 56.656 18.069 2.594 1.00 29.66 299 GLY A C 1
ATOM 2334 O O . GLY A 1 299 ? 55.533 17.661 2.854 1.00 29.66 299 GLY A O 1
ATOM 2335 N N . GLN A 1 300 ? 57.763 17.566 3.136 1.00 30.83 300 GLN A N 1
ATOM 2336 C CA . GLN A 1 300 ? 57.919 16.375 3.981 1.00 30.83 300 GLN A CA 1
ATOM 2337 C C . GLN A 1 300 ? 57.128 16.380 5.308 1.00 30.83 300 GLN A C 1
ATOM 2339 O O . GLN A 1 300 ? 56.905 17.420 5.919 1.00 30.83 300 GLN A O 1
ATOM 2344 N N . MET A 1 301 ? 56.782 15.177 5.790 1.00 26.77 301 MET A N 1
ATOM 2345 C CA . MET A 1 301 ? 56.178 14.926 7.108 1.00 26.77 301 MET A CA 1
ATOM 2346 C C . MET A 1 301 ? 57.180 15.131 8.256 1.00 26.77 301 MET A C 1
ATOM 2348 O O . MET A 1 301 ? 58.214 14.466 8.301 1.00 26.77 301 MET A O 1
ATOM 2352 N N . GLN A 1 302 ? 56.792 15.919 9.261 1.00 27.08 302 GLN A N 1
ATOM 2353 C CA . GLN A 1 302 ? 57.222 15.733 10.651 1.00 27.08 302 GLN A CA 1
ATOM 2354 C C . GLN A 1 302 ? 56.014 15.791 11.599 1.00 27.08 302 GLN A C 1
ATOM 2356 O O . GLN A 1 302 ? 55.062 16.536 11.372 1.00 27.08 302 GLN A O 1
ATOM 2361 N N . ARG A 1 303 ? 56.049 14.950 12.645 1.00 27.64 303 ARG A N 1
ATOM 2362 C CA . ARG A 1 303 ? 55.030 14.835 13.702 1.00 27.64 303 ARG A CA 1
ATOM 2363 C C . ARG A 1 303 ? 55.091 16.039 14.643 1.00 27.64 303 ARG A C 1
ATOM 2365 O O . ARG A 1 303 ? 56.135 16.289 15.234 1.00 27.64 303 ARG A O 1
ATOM 2372 N N . GLY A 1 304 ? 53.946 16.679 14.863 1.00 25.89 304 GLY A N 1
ATOM 2373 C CA . GLY A 1 304 ? 53.724 17.637 15.943 1.00 25.89 304 GLY A CA 1
ATOM 2374 C C . GLY A 1 304 ? 52.267 17.592 16.403 1.00 25.89 304 GLY A C 1
ATOM 2375 O O . GLY A 1 304 ? 51.355 17.554 15.579 1.00 25.89 304 GLY A O 1
ATOM 2376 N N . SER A 1 305 ? 52.065 17.525 17.715 1.00 25.47 305 SER A N 1
ATOM 2377 C CA . SER A 1 305 ? 50.778 17.564 18.415 1.00 25.47 305 SER A CA 1
ATOM 2378 C C . SER A 1 305 ? 50.272 19.004 18.551 1.00 25.47 305 SER A C 1
ATOM 2380 O O . SER A 1 305 ? 51.053 19.888 18.893 1.00 25.47 305 SER A O 1
ATOM 2382 N N . TYR A 1 306 ? 48.970 19.234 18.336 1.00 24.89 306 TYR A N 1
ATOM 2383 C CA . TYR A 1 306 ? 48.335 20.540 18.550 1.00 24.89 306 TYR A CA 1
ATOM 2384 C C . TYR A 1 306 ? 47.020 20.420 19.326 1.00 24.89 306 TYR A C 1
ATOM 2386 O O . TYR A 1 306 ? 46.197 19.543 19.071 1.00 24.89 306 TYR A O 1
ATOM 2394 N N . GLU A 1 307 ? 46.863 21.343 20.267 1.00 22.91 307 GLU A N 1
ATOM 2395 C CA . GLU A 1 307 ? 45.710 21.595 21.128 1.00 22.91 307 GLU A CA 1
ATOM 2396 C C . GLU A 1 307 ? 44.730 22.541 20.399 1.00 22.91 307 GLU A C 1
ATOM 2398 O O . GLU A 1 307 ? 45.158 23.520 19.784 1.00 22.91 307 GLU A O 1
ATOM 2403 N N . VAL A 1 308 ? 43.420 22.265 20.430 1.00 24.88 308 VAL A N 1
ATOM 2404 C CA . VAL A 1 308 ? 42.403 23.081 19.736 1.00 24.88 308 VAL A CA 1
ATOM 2405 C C . VAL A 1 308 ? 41.618 23.914 20.749 1.00 24.88 308 VAL A C 1
ATOM 2407 O O . VAL A 1 308 ? 40.887 23.373 21.575 1.00 24.88 308 VAL A O 1
ATOM 2410 N N . ARG A 1 309 ? 41.722 25.245 20.646 1.00 22.39 309 ARG A N 1
ATOM 2411 C CA . ARG A 1 309 ? 40.767 26.199 21.236 1.00 22.39 309 ARG A CA 1
ATOM 2412 C C . ARG A 1 309 ? 39.657 26.501 20.230 1.00 22.39 309 ARG A C 1
ATOM 2414 O O . ARG A 1 309 ? 39.932 26.730 19.054 1.00 22.39 309 ARG A O 1
ATOM 2421 N N . HIS A 1 310 ? 38.414 26.544 20.698 1.00 25.34 310 HIS A N 1
ATOM 2422 C CA . HIS A 1 310 ? 37.272 27.001 19.909 1.00 25.34 310 HIS A CA 1
ATOM 2423 C C . HIS A 1 310 ? 37.154 28.529 19.923 1.00 25.34 310 HIS A C 1
ATOM 2425 O O . HIS A 1 310 ? 37.186 29.148 20.985 1.00 25.34 310 HIS A O 1
ATOM 2431 N N . SER A 1 311 ? 36.937 29.125 18.749 1.00 25.16 311 SER A N 1
ATOM 2432 C CA . SER A 1 311 ? 36.345 30.455 18.607 1.00 25.16 311 SER A CA 1
ATOM 2433 C C . SER A 1 311 ? 35.236 30.408 17.552 1.00 25.16 311 SER A C 1
ATOM 2435 O O . SER A 1 311 ? 35.412 29.870 16.460 1.00 25.16 311 SER A O 1
ATOM 2437 N N . ASN A 1 312 ? 34.070 30.944 17.916 1.00 29.03 312 ASN A N 1
ATOM 2438 C CA . ASN A 1 312 ? 32.926 31.136 17.032 1.00 29.03 312 ASN A CA 1
ATOM 2439 C C . ASN A 1 312 ? 33.027 32.521 16.386 1.00 29.03 312 ASN A C 1
ATOM 2441 O O . ASN A 1 312 ? 33.060 33.522 17.100 1.00 29.03 312 ASN A O 1
ATOM 2445 N N . SER A 1 313 ? 32.991 32.591 15.058 1.00 27.33 313 SER A N 1
ATOM 2446 C CA . SER A 1 313 ? 32.569 33.797 14.345 1.00 27.33 313 SER A CA 1
ATOM 2447 C C . SER A 1 313 ? 31.825 33.422 13.061 1.00 27.33 313 SER A C 1
ATOM 2449 O O . SER A 1 313 ? 32.254 32.561 12.293 1.00 27.33 313 SER A O 1
ATOM 2451 N N . ILE A 1 314 ? 30.664 34.051 12.879 1.00 23.95 314 ILE A N 1
ATOM 2452 C CA . ILE A 1 314 ? 29.828 34.014 11.678 1.00 23.95 314 ILE A CA 1
ATOM 2453 C C . ILE A 1 314 ? 30.074 35.343 10.959 1.00 23.95 314 ILE A C 1
ATOM 2455 O O . ILE A 1 314 ? 29.928 36.392 11.581 1.00 23.95 314 ILE A O 1
ATOM 2459 N N . GLU A 1 315 ? 30.423 35.306 9.673 1.00 22.78 315 GLU A N 1
ATOM 2460 C CA . GLU A 1 315 ? 30.357 36.476 8.789 1.00 22.78 315 GLU A CA 1
ATOM 2461 C C . GLU A 1 315 ? 29.316 36.227 7.691 1.00 22.78 315 GLU A C 1
ATOM 2463 O O . GLU A 1 315 ? 29.375 35.229 6.969 1.00 22.78 315 GLU A O 1
ATOM 2468 N N . GLU A 1 316 ? 28.351 37.144 7.592 1.00 22.66 316 GLU A N 1
ATOM 2469 C CA . GLU A 1 316 ? 27.410 37.268 6.479 1.00 22.66 316 GLU A CA 1
ATOM 2470 C C . GLU A 1 316 ? 28.103 37.913 5.271 1.00 22.66 316 GLU A C 1
ATOM 2472 O O . GLU A 1 316 ? 28.747 38.953 5.398 1.00 22.66 316 GLU A O 1
ATOM 2477 N N . VAL A 1 317 ? 27.901 37.354 4.074 1.00 22.55 317 VAL A N 1
ATOM 2478 C CA . VAL A 1 317 ? 28.279 38.003 2.810 1.00 22.55 317 VAL A CA 1
ATOM 2479 C C . VAL A 1 317 ? 27.008 38.364 2.045 1.00 22.55 317 VAL A C 1
ATOM 2481 O O . VAL A 1 317 ? 26.262 37.487 1.611 1.00 22.55 317 VAL A O 1
ATOM 2484 N N . LYS A 1 318 ? 26.768 39.670 1.876 1.00 25.03 318 LYS A N 1
ATOM 2485 C CA . LYS A 1 318 ? 25.729 40.221 0.992 1.00 25.03 318 LYS A CA 1
ATOM 2486 C C . LYS A 1 318 ? 26.145 40.070 -0.472 1.00 25.03 318 LYS A C 1
ATOM 2488 O O . LYS A 1 318 ? 27.258 40.433 -0.842 1.00 25.03 318 LYS A O 1
ATOM 2493 N N . VAL A 1 319 ? 25.222 39.590 -1.302 1.00 25.42 319 VAL A N 1
ATOM 2494 C CA . VAL A 1 319 ? 25.361 39.537 -2.764 1.00 25.42 319 VAL A CA 1
ATOM 2495 C C . VAL A 1 319 ? 24.759 40.806 -3.365 1.00 25.42 319 VAL A C 1
ATOM 2497 O O . VAL A 1 319 ? 23.632 41.177 -3.042 1.00 25.42 319 VAL A O 1
ATOM 2500 N N . GLN A 1 320 ? 25.520 41.467 -4.232 1.00 26.81 320 GLN A N 1
ATOM 2501 C CA . GLN A 1 320 ? 25.120 42.657 -4.976 1.00 26.81 320 GLN A CA 1
ATOM 2502 C C . GLN A 1 320 ? 24.735 42.231 -6.400 1.00 26.81 320 GLN A C 1
ATOM 2504 O O . GLN A 1 320 ? 25.516 41.567 -7.080 1.00 26.81 320 GLN A O 1
ATOM 2509 N N . THR A 1 321 ? 23.519 42.559 -6.834 1.00 27.11 321 THR A N 1
ATOM 2510 C CA . THR A 1 321 ? 23.028 42.281 -8.193 1.00 27.11 321 THR A CA 1
ATOM 2511 C C . THR A 1 321 ? 23.517 43.343 -9.180 1.00 27.11 321 THR A C 1
ATOM 2513 O O . THR A 1 321 ? 23.488 44.526 -8.830 1.00 27.11 321 THR A O 1
ATOM 2516 N N . PRO A 1 322 ? 23.934 42.964 -10.400 1.00 36.47 322 PRO A N 1
ATOM 2517 C CA . PRO A 1 322 ? 24.340 43.925 -11.417 1.00 36.47 322 PRO A CA 1
ATOM 2518 C C . PRO A 1 322 ? 23.130 44.495 -12.176 1.00 36.47 322 PRO A C 1
ATOM 2520 O O . PRO A 1 322 ? 22.134 43.798 -12.377 1.00 36.47 322 PRO A O 1
ATOM 2523 N N . HIS A 1 323 ? 23.257 45.764 -12.575 1.00 44.88 323 HIS A N 1
ATOM 2524 C CA . HIS A 1 323 ? 22.444 46.423 -13.601 1.00 44.88 323 HIS A CA 1
ATOM 2525 C C . HIS A 1 323 ? 22.917 46.037 -15.002 1.00 44.88 323 HIS A C 1
ATOM 2527 O O . HIS A 1 323 ? 24.147 45.856 -15.165 1.00 44.88 323 HIS A O 1
#

Radius of gyration: 27.3 Å; chains: 1; bounding box: 88×66×58 Å

Foldseek 3Di:
DVQCLVCLVVVPVVSLVVCLLVCLVCVLVQLVDLVNLLSADLVSLLCNLLDVSNVPLPLLSNVSSLVSNLVSDPDPVVNVVSVVSSVVSVVSRDPVSDDPCSVVVPDDDAPDAPQDFPQWAWEADPPFFIKIAWGFRDDDDPGFIFQWIKTQGCHPHPQDDHRDIDTADGEPDHAGNWYWYDAPQWIWIFAHPPLPAQWIWIWHPPDPDGIDIDTDDRDSDHAPYWDDDPRWIWGWDDDDPPDDTDTDTPDDDDDDPVVVVVVVVVVVVVPDDDDDDDDDPPVPPDDDDDDDDDDDDDDDDDDDDDDDDDDDDDDDDDDDDDD

pLDDT: mean 73.65, std 26.58, range [19.95, 97.88]

Secondary structure (DSSP, 8-state):
-HHHHHHHHTT-HHHHHHHHHHHHHTHHHHHT-HHHHHT--HHHHHHHHH-TTTTTT-HHHHHHHHHHHHHT--SHHHHHHHHHHHHHHHTTS-GGGS-HHHHHTT-PPPPPPSS--BS-EEEEETTTEEEEE--BSS-STTPPP---EEEEE-S--TTS-TT-EEEEPPPSS--SS-EEEEETTEEEEE--TTS---EEEEEESSSSSS-EEEEEEE-----SEEEEETTEEEEE-S--TT-------BSS----HHHHHHHHHHHHTTT----------------------------------------------PPPPP-

Sequence (323 aa):
MKVWSVGNGTSNNDLIGACIPRIACDFERLVSGQFFLQRVGVEQLQLLLQSPWICDQNEVTKFKALCVWLNSSSLNFERTKREKDFDRLLELINAKKLPRDVVIETWVELPPMPTPRYATGAAHIPGVGDLVVGGWTDTGDDIPAVDNAEIFLTNSSPLGHAGSWCEIAHMLHSRAYPKAEFFNGNVYVAGDCEDSTSSVEMLSLFSEGPPQWTEVINASFSTDSMISFKGSLLFAKSRCLKGICHFVATNASIVNSKEVWIIAARKLQFIIGPRGKTDDFLIEVNMVYTKTKRSRGYGQMQRGSYEVRHSNSIEEVKVQTPH

InterPro domains:
  IPR011705 BTB/Kelch-associated [PF07707] (6-105)
  IPR015915 Kelch-type beta-propeller [SSF117281] (101-219)
  IPR037293 Galactose oxidase, central domain superfamily [G3DSA:2.130.10.80] (131-307)